Protein AF-R8BFJ7-F1 (afdb_monomer_lite)

Organism: Phaeoacremonium minimum (strain UCR-PA7) (NCBI:txid1286976)

pLDDT: mean 83.08, std 12.07, range [30.81, 95.5]

Sequence (313 aa):
MSATAFYVAKMKNLPARYGI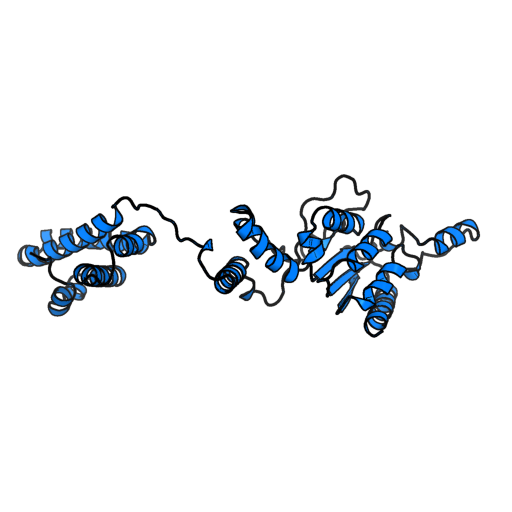SRNMQSLLRSLDDHHTGAIDDQQLGRVVRMSPNMRKAVTETIAKLASIMEKEPAEIKDCLALIKNCTEILAAADKDVDVKGFDFMKLPTLIRHDIYCWYLNVFRWHNSGTLIHLNKVQDCACNSHNPSWHTEHRSRVNVNLALACKNVKDEMLPIVYSRYTFYFSCSCEMNRRLAENAMLAEQVRSIKVHWCGPISHEAFKKLGNCPSLKDLHIVISRVTTNWVNKRETVMRLHFQGMRQVRLYDALGLDELCDLGKVLDTVDVLHIQTKQAHRRTDEDKRSLQSLLSHKLLK

Secondary structure (DSSP, 8-state):
-PPPPHHHHHHTTHHHHTT--HHHHHHHHHHHHHHTTSS-HHHHHHHHHT-HHHHHHHHHHHHHHHHHHHH-GGGHHHHHHHHHHHHHHHHHHHSPP------GGGS-HHHHHHHHHHHTTTTT-SS-PEEE-SS--TT--S------TTSS-------GGGGT-HHHHHHHHHHHHHHSEEEESSHHHHHHHHHH-HHHHHH--EEEEE--STTHHHHHHHHTT-TT--EEEEEE-GGGGSSB-HHHHHHHHH-TT--S--GGGBTTHHHHHHGGGT-SEEEEEE-SS-GGG---HHHHHHHHHHHHHHHT-

Foldseek 3Di:
DAQDQLVNCVVVVVCVVLVQDPLLSVLSNVLNCVVVVVDDLLVLLCSCQVDVVSVVSLVVLLVSLVVVCVVDVPCVSVSVSSNVSSVSSVVSNPPDDPCPDDPLVPDPLVVLLVVLCVLQVVVVDPAAFEAEDPDDDPPFPDDQLDQPPPPGDNSPGPPVQLVPDVVSVLSNVLVSQQRHEYEDSELVRQLVVVVVDVSNLARHAHYEYEQADQCNQVSLLSNLVHQNYAYYEYEYWLRQQVHFDPVVVVVCVVDPDDDRDANCGGPNLVSLLVCLCRYNYYAYHYRPDDPNGTDDVCSRVVSRVSSPVSVVD

Structure (mmCIF, N/CA/C/O backbone):
data_AF-R8BFJ7-F1
#
_entry.id   AF-R8BFJ7-F1
#
loop_
_atom_site.group_PDB
_atom_site.id
_atom_site.type_symbol
_atom_site.label_atom_id
_atom_site.label_alt_id
_atom_site.label_comp_id
_atom_site.label_asym_id
_atom_site.label_entity_id
_atom_site.label_seq_id
_atom_site.pdbx_PDB_ins_code
_atom_site.Cartn_x
_atom_site.Cartn_y
_atom_site.Cartn_z
_atom_site.occupancy
_atom_site.B_iso_or_equiv
_atom_site.auth_seq_id
_atom_site.auth_comp_id
_atom_site.auth_asym_id
_atom_site.auth_atom_id
_atom_site.pdbx_PDB_model_num
ATOM 1 N N . MET A 1 1 ? -29.947 0.086 51.533 1.00 30.81 1 MET A N 1
ATOM 2 C CA . MET A 1 1 ? -31.264 0.542 51.033 1.00 30.81 1 MET A CA 1
ATOM 3 C C . MET A 1 1 ? -31.045 1.135 49.653 1.00 30.81 1 MET A C 1
ATOM 5 O O . MET A 1 1 ? -30.421 2.192 49.568 1.00 30.81 1 MET A O 1
ATOM 9 N N . SER A 1 2 ? -31.402 0.388 48.600 1.00 40.41 2 SER A N 1
ATOM 10 C CA . SER A 1 2 ? -31.060 0.759 47.224 1.00 40.41 2 SER A CA 1
ATOM 11 C C . SER A 1 2 ? -31.737 2.074 46.861 1.00 40.41 2 SER A C 1
ATOM 13 O O . SER A 1 2 ? -32.873 2.345 47.259 1.00 40.41 2 SER A O 1
ATOM 15 N N . ALA A 1 3 ? -31.003 2.917 46.145 1.00 52.41 3 ALA A N 1
ATOM 16 C CA . ALA A 1 3 ? -31.605 4.053 45.484 1.00 52.41 3 ALA A CA 1
ATOM 17 C C . ALA A 1 3 ? -32.698 3.538 44.528 1.00 52.41 3 ALA A C 1
ATOM 19 O O . ALA A 1 3 ? -32.645 2.399 44.058 1.00 52.41 3 ALA A O 1
ATOM 20 N N . THR A 1 4 ? -33.759 4.316 44.331 1.00 62.25 4 THR A N 1
ATOM 21 C CA . THR A 1 4 ? -34.908 3.901 43.518 1.00 62.25 4 THR A CA 1
ATOM 22 C C . THR A 1 4 ? -34.453 3.514 42.116 1.00 62.25 4 THR A C 1
ATOM 24 O O . THR A 1 4 ? -33.906 4.357 41.402 1.00 62.25 4 THR A O 1
ATOM 27 N N . ALA A 1 5 ? -34.714 2.258 41.742 1.00 70.38 5 ALA A N 1
ATOM 28 C CA . ALA A 1 5 ? -34.432 1.720 40.416 1.00 70.38 5 ALA A CA 1
ATOM 29 C C . ALA A 1 5 ? -35.043 2.615 39.325 1.00 70.38 5 ALA A C 1
ATOM 31 O O . ALA A 1 5 ? -36.126 3.191 39.512 1.00 70.38 5 ALA A O 1
ATOM 32 N N . PHE A 1 6 ? -34.389 2.715 38.169 1.00 77.88 6 PHE A N 1
ATOM 33 C CA . PHE A 1 6 ? -34.878 3.479 37.021 1.00 77.88 6 PHE A CA 1
ATOM 34 C C . PHE A 1 6 ? -36.292 3.052 36.609 1.00 77.88 6 PHE A C 1
ATOM 36 O O . PHE A 1 6 ? -37.096 3.895 36.205 1.00 77.88 6 PHE A O 1
ATOM 43 N N . TYR A 1 7 ? -36.645 1.777 36.793 1.00 77.75 7 TYR A N 1
ATOM 44 C CA . TYR A 1 7 ? -38.020 1.300 36.622 1.00 77.75 7 TYR A CA 1
ATOM 45 C C . TYR A 1 7 ? -39.040 2.072 37.483 1.00 77.75 7 TYR A C 1
ATOM 47 O O . TYR A 1 7 ? -40.071 2.517 36.975 1.00 77.75 7 TYR A O 1
ATOM 55 N N . VAL A 1 8 ? -38.734 2.315 38.761 1.00 78.62 8 VAL A N 1
ATOM 56 C CA . VAL A 1 8 ? -39.596 3.078 39.682 1.00 78.62 8 VAL A CA 1
ATOM 57 C C . VAL A 1 8 ? -39.670 4.547 39.264 1.00 78.62 8 VAL A C 1
ATOM 59 O O . VAL A 1 8 ? -40.752 5.137 39.260 1.00 78.62 8 VAL A O 1
ATOM 62 N N . ALA A 1 9 ? -38.546 5.129 38.839 1.00 77.50 9 ALA A N 1
ATOM 63 C CA . ALA A 1 9 ? -38.515 6.494 38.315 1.00 77.50 9 ALA A CA 1
ATOM 64 C C . ALA A 1 9 ? -39.362 6.640 37.036 1.00 77.50 9 ALA A C 1
ATOM 66 O O . ALA A 1 9 ? -40.056 7.643 36.857 1.00 77.50 9 ALA A O 1
ATOM 67 N N . LYS A 1 10 ? -39.356 5.620 36.169 1.00 80.94 10 LYS A N 1
ATOM 68 C CA . LYS A 1 10 ? -40.178 5.562 34.956 1.00 80.94 10 LYS A CA 1
ATOM 69 C C . LYS A 1 10 ? -41.665 5.409 35.280 1.00 80.94 10 LYS A C 1
ATOM 71 O O . LYS A 1 10 ? -42.469 6.109 34.674 1.00 80.94 10 LYS A O 1
ATOM 76 N N . MET A 1 11 ? -42.032 4.561 36.245 1.00 78.69 11 MET A N 1
ATOM 77 C CA . MET A 1 11 ? -43.431 4.404 36.675 1.00 78.69 11 MET A CA 1
ATOM 78 C C . MET A 1 11 ? -44.011 5.689 37.274 1.00 78.69 11 MET A C 1
ATOM 80 O O . MET A 1 11 ? -45.168 6.014 37.031 1.00 78.69 11 MET A O 1
ATOM 84 N N . LYS A 1 12 ? -43.192 6.467 37.986 1.00 79.25 12 LYS A N 1
ATOM 85 C CA . LYS A 1 12 ? -43.549 7.802 38.492 1.00 79.25 12 LYS A CA 1
ATOM 86 C C . LYS A 1 12 ? -43.484 8.919 37.435 1.00 79.25 12 LYS A C 1
ATOM 88 O O . LYS A 1 12 ? -43.706 10.082 37.761 1.00 79.25 12 LYS A O 1
ATOM 93 N N . ASN A 1 13 ? -43.146 8.592 36.187 1.00 82.50 13 ASN A N 1
ATOM 94 C CA . ASN A 1 13 ? -42.962 9.534 35.080 1.00 82.50 13 ASN A CA 1
ATOM 95 C C . ASN A 1 13 ? -41.945 10.672 35.350 1.00 82.50 13 ASN A C 1
ATOM 97 O O . ASN A 1 13 ? -42.016 11.745 34.746 1.00 82.50 13 ASN A O 1
ATOM 101 N N . LEU A 1 14 ? -40.960 10.438 36.226 1.00 81.50 14 LEU A N 1
ATOM 102 C CA . LEU A 1 14 ? -39.933 11.429 36.581 1.00 81.50 14 LEU A CA 1
ATOM 103 C C . LEU A 1 14 ? -39.071 11.875 35.381 1.00 81.50 14 LEU A C 1
ATOM 105 O O . LEU A 1 14 ? -38.779 13.066 35.280 1.00 81.50 14 LEU A O 1
ATOM 109 N N . PRO A 1 15 ? -38.687 10.996 34.425 1.00 81.06 15 PRO A N 1
ATOM 110 C CA . PRO A 1 15 ? -37.865 11.411 33.289 1.00 81.06 15 PRO A CA 1
ATOM 111 C C . PRO A 1 15 ? -38.522 12.457 32.387 1.00 81.06 15 PRO A C 1
ATOM 113 O O . PRO A 1 15 ? -37.825 13.332 31.872 1.00 81.06 15 PRO A O 1
ATOM 116 N N . ALA A 1 16 ? -39.842 12.375 32.200 1.00 81.06 16 ALA A N 1
ATOM 117 C CA . ALA A 1 16 ? -40.591 13.359 31.425 1.00 81.06 16 ALA A CA 1
ATOM 118 C C . ALA A 1 16 ? -40.845 14.630 32.245 1.00 81.06 16 ALA A C 1
ATOM 120 O O . ALA A 1 16 ? -40.620 15.726 31.740 1.00 81.06 16 ALA A O 1
ATOM 121 N N . ARG A 1 17 ? -41.235 14.480 33.520 1.00 81.44 17 ARG A N 1
ATOM 122 C CA . ARG A 1 17 ? -41.515 15.594 34.442 1.00 81.44 17 ARG A CA 1
ATOM 123 C C . ARG A 1 17 ? -40.296 16.497 34.662 1.00 81.44 17 ARG A C 1
ATOM 125 O O . ARG A 1 17 ? -40.442 17.710 34.690 1.00 81.44 17 ARG A O 1
ATOM 132 N N . TYR A 1 18 ? -39.095 15.920 34.743 1.00 83.19 18 TYR A N 1
ATOM 133 C CA . TYR A 1 18 ? -37.845 16.654 34.997 1.00 83.19 18 TYR A CA 1
ATOM 134 C C . TYR A 1 18 ? -37.013 16.943 33.745 1.00 83.19 18 TYR A C 1
ATOM 136 O O . TYR A 1 18 ? -35.903 17.467 33.844 1.00 83.19 18 TYR A O 1
ATOM 144 N N . GLY A 1 19 ? -37.510 16.597 32.552 1.00 83.06 19 GLY A N 1
ATOM 145 C CA . GLY A 1 19 ? -36.795 16.848 31.298 1.00 83.06 19 GLY A CA 1
ATOM 146 C C . GLY A 1 19 ? -35.421 16.166 31.233 1.00 83.06 19 GLY A C 1
ATOM 147 O O . GLY A 1 19 ? -34.438 16.766 30.778 1.00 83.06 19 GLY A O 1
ATOM 148 N N . ILE A 1 20 ? -35.339 14.921 31.716 1.00 87.50 20 ILE A N 1
ATOM 149 C CA . ILE A 1 20 ? -34.103 14.130 31.736 1.00 87.50 20 ILE A CA 1
ATOM 150 C C . ILE A 1 20 ? -33.758 13.698 30.306 1.00 87.50 20 ILE A C 1
ATOM 152 O O . ILE A 1 20 ? -34.582 13.113 29.598 1.00 87.50 20 ILE A O 1
ATOM 156 N N . SER A 1 21 ? -32.518 13.955 29.882 1.00 89.25 21 SER A N 1
ATOM 157 C CA . SER A 1 21 ? -32.051 13.651 28.524 1.00 89.25 21 SER A CA 1
ATOM 158 C C . SER A 1 21 ? -32.059 12.145 28.223 1.00 89.25 21 SER A C 1
ATOM 160 O O . SER A 1 21 ? -31.914 11.312 29.119 1.00 89.25 21 SER A O 1
ATOM 162 N N . ARG A 1 22 ? -32.170 11.768 26.939 1.00 87.62 22 ARG A N 1
ATOM 163 C CA . ARG A 1 22 ? -32.116 10.352 26.515 1.00 87.62 22 ARG A CA 1
ATOM 164 C C . ARG A 1 22 ? -30.810 9.665 26.928 1.00 87.62 22 ARG A C 1
ATOM 166 O O . ARG A 1 22 ? -30.839 8.506 27.328 1.00 87.62 22 ARG A O 1
ATOM 173 N N . ASN A 1 23 ? -29.695 10.394 26.883 1.00 88.69 23 ASN A N 1
ATOM 174 C CA . ASN A 1 23 ? -28.384 9.906 27.315 1.00 88.69 23 ASN A CA 1
ATOM 175 C C . ASN A 1 23 ? -28.397 9.533 28.802 1.00 88.69 23 ASN A C 1
ATOM 177 O O . ASN A 1 23 ? -27.991 8.433 29.163 1.00 88.69 23 ASN A O 1
ATOM 181 N N . MET A 1 24 ? -28.945 10.404 29.654 1.00 88.19 24 MET A N 1
ATOM 182 C CA . MET A 1 24 ? -29.046 10.125 31.085 1.00 88.19 24 MET A CA 1
ATOM 183 C C . MET A 1 24 ? -30.027 8.984 31.383 1.00 88.19 24 MET A C 1
ATOM 185 O O . MET A 1 24 ? -29.743 8.132 32.216 1.00 88.19 24 MET A O 1
ATOM 189 N N . GLN A 1 25 ? -31.153 8.903 30.667 1.00 89.12 25 GLN A N 1
ATOM 190 C CA . GLN A 1 25 ? -32.068 7.762 30.794 1.00 89.12 25 GLN A CA 1
ATOM 191 C C . GLN A 1 25 ? -31.395 6.435 30.419 1.00 89.12 25 GLN A C 1
ATOM 193 O O . GLN A 1 25 ? -31.690 5.415 31.032 1.00 89.12 25 GLN A O 1
ATOM 198 N N . SER A 1 26 ? -30.496 6.436 29.429 1.00 89.25 26 SER A N 1
ATOM 199 C CA . SER A 1 26 ? -29.697 5.256 29.089 1.00 89.25 26 SER A CA 1
ATOM 200 C C . SER A 1 26 ? -28.732 4.886 30.215 1.00 89.25 26 SER A C 1
ATOM 202 O O . SER A 1 26 ? -28.636 3.714 30.551 1.00 89.25 26 SER A O 1
ATOM 204 N N . LEU A 1 27 ? -28.060 5.869 30.825 1.00 89.62 27 LEU A N 1
ATOM 205 C CA . LEU A 1 27 ? -27.138 5.632 31.943 1.00 89.62 27 LEU A CA 1
ATOM 206 C C . LEU A 1 27 ? -27.851 5.102 33.190 1.00 89.62 27 LEU A C 1
ATOM 208 O O . LEU A 1 27 ? -27.329 4.216 33.853 1.00 89.62 27 LEU A O 1
ATOM 212 N N . LEU A 1 28 ? -29.053 5.602 33.491 1.00 88.88 28 LEU A N 1
ATOM 213 C CA . LEU A 1 28 ? -29.858 5.094 34.605 1.00 88.88 28 LEU A CA 1
ATOM 214 C C . LEU A 1 28 ? -30.310 3.644 34.380 1.00 88.88 28 LEU A C 1
ATOM 216 O O . LEU A 1 28 ? -30.380 2.887 35.339 1.00 88.88 28 LEU A O 1
ATOM 220 N N . ARG A 1 29 ? -30.569 3.232 33.130 1.00 88.12 29 ARG A N 1
ATOM 221 C CA . ARG A 1 29 ? -30.806 1.810 32.815 1.00 88.12 29 ARG A CA 1
ATOM 222 C C . ARG A 1 29 ? -29.554 0.976 33.029 1.00 88.12 29 ARG A C 1
ATOM 224 O O . ARG A 1 29 ? -29.635 -0.062 33.662 1.00 88.12 29 ARG A O 1
ATOM 231 N N . SER A 1 30 ? -28.403 1.457 32.564 1.00 87.25 30 SER A N 1
ATOM 232 C CA . SER A 1 30 ? -27.133 0.774 32.811 1.00 87.25 30 SER A CA 1
ATOM 233 C C . SER A 1 30 ? -26.812 0.674 34.308 1.00 87.25 30 SER A C 1
ATOM 235 O O . SER A 1 30 ? -26.228 -0.311 34.734 1.00 87.25 30 SER A O 1
ATOM 237 N N . LEU A 1 31 ? -27.222 1.645 35.129 1.00 88.00 31 LEU A N 1
ATOM 238 C CA . LEU A 1 31 ? -27.093 1.547 36.585 1.00 88.00 31 LEU A CA 1
ATOM 239 C C . LEU A 1 31 ? -27.994 0.445 37.177 1.00 88.00 31 LEU A C 1
ATOM 241 O O . LEU A 1 31 ? -27.539 -0.300 38.038 1.00 88.00 31 LEU A O 1
ATOM 245 N N . ASP A 1 32 ? -29.230 0.291 36.693 1.00 87.81 32 ASP A N 1
ATOM 246 C CA . ASP A 1 32 ? -30.092 -0.838 37.082 1.00 87.81 32 ASP A CA 1
ATOM 247 C C . ASP A 1 32 ? -29.475 -2.187 36.643 1.00 87.81 32 ASP A C 1
ATOM 249 O O . ASP A 1 32 ? -29.473 -3.154 37.409 1.00 87.81 32 ASP A O 1
ATOM 253 N N . ASP A 1 33 ? -28.895 -2.252 35.440 1.00 86.00 33 ASP A N 1
ATOM 254 C CA . ASP A 1 33 ? -28.163 -3.433 34.954 1.00 86.00 33 ASP A CA 1
ATOM 255 C C . ASP A 1 33 ? -26.951 -3.747 35.855 1.00 86.00 33 ASP A C 1
ATOM 257 O O . ASP A 1 33 ? -26.622 -4.908 36.094 1.00 86.00 33 ASP A O 1
ATOM 261 N N . HIS A 1 34 ? -26.304 -2.720 36.411 1.00 86.38 34 HIS A N 1
ATOM 262 C CA . HIS A 1 34 ? -25.215 -2.880 37.374 1.00 86.38 34 HIS A CA 1
ATOM 263 C C . HIS A 1 34 ? -25.726 -3.413 38.719 1.00 86.38 34 HIS A C 1
ATOM 265 O O . HIS A 1 34 ? -25.181 -4.374 39.257 1.00 86.38 34 HIS A O 1
ATOM 271 N N . HIS A 1 35 ? -26.824 -2.859 39.245 1.00 86.12 35 HIS A N 1
ATOM 272 C CA . HIS A 1 35 ? -27.442 -3.340 40.489 1.00 86.12 35 HIS A CA 1
ATOM 273 C C . HIS A 1 35 ? -27.957 -4.779 40.389 1.00 86.12 35 HIS A C 1
ATOM 275 O O . HIS A 1 35 ? -27.993 -5.484 41.396 1.00 86.12 35 HIS A O 1
ATOM 281 N N . THR A 1 36 ? -28.336 -5.224 39.191 1.00 85.12 36 THR A N 1
ATOM 282 C CA . THR A 1 36 ? -28.738 -6.613 38.916 1.00 85.12 36 THR A CA 1
ATOM 283 C C . THR A 1 36 ? -27.558 -7.543 38.609 1.00 85.12 36 THR A C 1
ATOM 285 O O . THR A 1 36 ? -27.760 -8.748 38.465 1.00 85.12 36 THR A O 1
ATOM 288 N N . GLY A 1 37 ? -26.328 -7.017 38.548 1.00 82.06 37 GLY A N 1
ATOM 289 C CA . GLY A 1 37 ? -25.107 -7.777 38.271 1.00 82.06 37 GLY A CA 1
ATOM 290 C C . GLY A 1 37 ? -24.912 -8.157 36.800 1.00 82.06 37 GLY A C 1
ATOM 291 O O . GLY A 1 37 ? -24.046 -8.974 36.494 1.00 82.06 37 GLY A O 1
ATOM 292 N N . ALA A 1 38 ? -25.702 -7.594 35.882 1.00 82.25 38 ALA A N 1
ATOM 293 C CA . ALA A 1 38 ? -25.577 -7.844 34.447 1.00 82.25 38 ALA A CA 1
ATOM 294 C C . ALA A 1 38 ? -24.364 -7.130 33.827 1.00 82.25 38 ALA A C 1
ATOM 296 O O . ALA A 1 38 ? -23.804 -7.611 32.840 1.00 82.25 38 ALA A O 1
ATOM 297 N N . ILE A 1 39 ? -23.948 -6.001 34.407 1.00 84.62 39 ILE A N 1
ATOM 298 C CA . ILE A 1 39 ? -22.720 -5.291 34.033 1.00 84.62 39 ILE A CA 1
ATOM 299 C C . ILE A 1 39 ? -21.839 -5.057 35.258 1.00 84.62 39 ILE A C 1
ATOM 301 O O . ILE A 1 39 ? -22.335 -4.910 36.372 1.00 84.62 39 ILE A O 1
ATOM 305 N N . ASP A 1 40 ? -20.531 -4.990 35.032 1.00 83.56 40 ASP A N 1
ATOM 306 C CA . ASP A 1 40 ? -19.541 -4.689 36.071 1.00 83.56 40 ASP A CA 1
ATOM 307 C C . ASP A 1 40 ? -19.322 -3.171 36.232 1.00 83.56 40 ASP A C 1
ATOM 309 O O . ASP A 1 40 ? -19.522 -2.390 35.291 1.00 83.56 40 ASP A O 1
ATOM 313 N N . ASP A 1 41 ? -18.834 -2.759 37.403 1.00 81.94 41 ASP A N 1
ATOM 314 C CA . ASP A 1 41 ? -18.458 -1.383 37.758 1.00 81.94 41 ASP A CA 1
ATOM 315 C C . ASP A 1 41 ? -17.566 -0.746 36.675 1.00 81.94 41 ASP A C 1
ATOM 317 O O . ASP A 1 41 ? -17.738 0.413 36.274 1.00 81.94 41 ASP A O 1
ATOM 321 N N . GLN A 1 42 ? -16.619 -1.524 36.136 1.00 80.62 42 GLN A N 1
ATOM 322 C CA . GLN A 1 42 ? -15.698 -1.057 35.102 1.00 80.62 42 GLN A CA 1
ATOM 323 C C . GLN A 1 42 ? -16.419 -0.747 33.782 1.00 80.62 42 GLN A C 1
ATOM 325 O O . GLN A 1 42 ? -16.049 0.209 33.088 1.00 80.62 42 GLN A O 1
ATOM 330 N N . GLN A 1 43 ? -17.437 -1.536 33.426 1.00 81.31 43 GLN A N 1
ATOM 331 C CA . GLN A 1 43 ? -18.223 -1.349 32.207 1.00 81.31 43 GLN A CA 1
ATOM 332 C C . GLN A 1 43 ? -19.107 -0.108 32.321 1.00 81.31 43 GLN A C 1
ATOM 334 O O . GLN A 1 43 ? -19.080 0.728 31.414 1.00 81.31 43 GLN A O 1
ATOM 339 N N . LEU A 1 44 ? -19.797 0.064 33.454 1.00 85.94 44 LEU A N 1
ATOM 340 C CA . LEU A 1 44 ? -20.593 1.260 33.740 1.00 85.94 44 LEU A CA 1
ATOM 341 C C . LEU A 1 44 ? -19.725 2.526 33.682 1.00 85.94 44 LEU A C 1
ATOM 343 O O . LEU A 1 44 ? -20.034 3.473 32.951 1.00 85.94 44 LEU A O 1
ATOM 347 N N . GLY A 1 45 ? -18.573 2.509 34.359 1.00 85.75 45 GLY A N 1
ATOM 348 C CA . GLY A 1 45 ? -17.628 3.623 34.342 1.00 85.75 45 GLY A CA 1
ATOM 349 C C . GLY A 1 45 ? -17.054 3.913 32.951 1.00 85.75 45 GLY A C 1
ATOM 350 O O . GLY A 1 45 ? -16.843 5.072 32.585 1.00 85.75 45 GLY A O 1
ATOM 351 N N . ARG A 1 46 ? -16.833 2.884 32.119 1.00 82.69 46 ARG A N 1
ATOM 352 C CA . ARG A 1 46 ? -16.294 3.044 30.757 1.00 82.69 46 ARG A CA 1
ATOM 353 C C . ARG A 1 46 ? -17.245 3.816 29.846 1.00 82.69 46 ARG A C 1
ATOM 355 O O . ARG A 1 46 ? -16.766 4.634 29.062 1.00 82.69 46 ARG A O 1
ATOM 362 N N . VAL A 1 47 ? -18.558 3.599 29.955 1.00 84.44 47 VAL A N 1
ATOM 363 C CA . VAL A 1 47 ? -19.564 4.323 29.151 1.00 84.44 47 VAL A CA 1
ATOM 364 C C . VAL A 1 47 ? -19.477 5.833 29.395 1.00 84.44 47 VAL A C 1
ATOM 366 O O . VAL A 1 47 ? -19.569 6.623 28.454 1.00 84.44 47 VAL A O 1
ATOM 369 N N . VAL A 1 48 ? -19.229 6.237 30.643 1.00 86.94 48 VAL A N 1
ATOM 370 C CA . VAL A 1 48 ? -19.094 7.645 31.036 1.00 86.94 48 VAL A CA 1
ATOM 371 C C . VAL A 1 48 ? -17.717 8.207 30.669 1.00 86.94 48 VAL A C 1
ATOM 373 O O . VAL A 1 48 ? -17.639 9.307 30.125 1.00 86.94 48 VAL A O 1
ATOM 376 N N . ARG A 1 49 ? -16.628 7.459 30.904 1.00 83.69 49 ARG A N 1
ATOM 377 C CA . ARG A 1 49 ? -15.250 7.898 30.593 1.00 83.69 49 ARG A CA 1
ATOM 378 C C . ARG A 1 49 ? -15.008 8.103 29.098 1.00 83.69 49 ARG A C 1
ATOM 380 O O . ARG A 1 49 ? -14.354 9.064 28.710 1.00 83.69 49 ARG A O 1
ATOM 387 N N . MET A 1 50 ? -15.526 7.205 28.261 1.00 80.38 50 MET A N 1
ATOM 388 C CA . MET A 1 50 ? -15.254 7.204 26.818 1.00 80.38 50 MET A CA 1
ATOM 389 C C . MET A 1 50 ? -16.144 8.171 26.026 1.00 80.38 50 MET A C 1
ATOM 391 O O . MET A 1 50 ? -15.881 8.404 24.848 1.00 80.38 50 MET A O 1
ATOM 395 N N . SER A 1 51 ? -17.200 8.722 26.635 1.00 84.81 51 SER A N 1
ATOM 396 C CA . SER A 1 51 ? -18.159 9.595 25.954 1.00 84.81 51 SER A CA 1
ATOM 397 C C . SER A 1 51 ? -18.336 10.924 26.697 1.00 84.81 51 SER A C 1
ATOM 399 O O . SER A 1 51 ? -19.066 10.986 27.693 1.00 84.81 51 SER A O 1
ATOM 401 N N . PRO A 1 52 ? -17.753 12.029 26.188 1.00 86.25 52 PRO A N 1
ATOM 402 C CA . PRO A 1 52 ? -17.926 13.363 26.767 1.00 86.25 52 PRO A CA 1
ATOM 403 C C . PRO A 1 52 ? -19.400 13.773 26.893 1.00 86.25 52 PRO A C 1
ATOM 405 O O . PRO A 1 52 ? -19.798 14.404 27.870 1.00 86.25 52 PRO A O 1
ATOM 408 N N . ASN A 1 53 ? -20.232 13.347 25.938 1.00 88.31 53 ASN A N 1
ATOM 409 C CA . ASN A 1 53 ? -21.669 13.617 25.927 1.00 88.31 53 ASN A CA 1
ATOM 410 C C . ASN A 1 53 ? -22.410 12.917 27.075 1.00 88.31 53 ASN A C 1
ATOM 412 O O . ASN A 1 53 ? -23.370 13.474 27.606 1.00 88.31 53 ASN A O 1
ATOM 416 N N . MET A 1 54 ? -21.976 11.712 27.461 1.00 88.06 54 MET A N 1
ATOM 417 C CA . MET A 1 54 ? -22.550 10.986 28.597 1.00 88.06 54 MET A CA 1
ATOM 418 C C . MET A 1 54 ? -22.161 11.660 29.913 1.00 88.06 54 MET A C 1
ATOM 420 O O . MET A 1 54 ? -23.034 11.928 30.733 1.00 88.06 54 MET A O 1
ATOM 424 N N . ARG A 1 55 ? -20.885 12.039 30.082 1.00 88.50 55 ARG A N 1
ATOM 425 C CA . ARG A 1 55 ? -20.424 12.766 31.278 1.00 88.50 55 ARG A CA 1
ATOM 426 C C . ARG A 1 55 ? -21.134 14.115 31.442 1.00 88.50 55 ARG A C 1
ATOM 428 O O . ARG A 1 55 ? -21.581 14.437 32.539 1.00 88.50 55 ARG A O 1
ATOM 435 N N . LYS A 1 56 ? -21.314 14.859 30.344 1.00 89.38 56 LYS A N 1
ATOM 436 C CA . LYS A 1 56 ? -22.073 16.120 30.328 1.00 89.38 56 LYS A CA 1
ATOM 437 C C . LYS A 1 56 ? -23.544 15.918 30.706 1.00 89.38 56 LYS A C 1
ATOM 439 O O . LYS A 1 56 ? -24.098 16.709 31.458 1.00 89.38 56 LYS A O 1
ATOM 444 N N . ALA A 1 57 ? -24.174 14.844 30.226 1.00 90.38 57 ALA A N 1
ATOM 445 C CA . ALA A 1 57 ? -25.566 14.549 30.559 1.00 90.38 57 ALA A CA 1
ATOM 446 C C . ALA A 1 57 ? -25.768 14.309 32.066 1.00 90.38 57 ALA A C 1
ATOM 448 O O . ALA A 1 57 ? -26.797 14.716 32.605 1.00 90.38 57 ALA A O 1
ATOM 449 N N . VAL A 1 58 ? -24.792 13.700 32.749 1.00 90.12 58 VAL A N 1
ATOM 450 C CA . VAL A 1 58 ? -24.840 13.501 34.206 1.00 90.12 58 VAL A CA 1
ATOM 451 C C . VAL A 1 58 ? -24.742 14.835 34.947 1.00 90.12 58 VAL A C 1
ATOM 453 O O . VAL A 1 58 ? -25.596 15.130 35.781 1.00 90.12 58 VAL A O 1
ATOM 456 N N . THR A 1 59 ? -23.756 15.674 34.616 1.00 89.38 59 THR A N 1
ATOM 457 C CA . THR A 1 59 ? -23.560 16.969 35.293 1.00 89.38 59 THR A CA 1
ATOM 458 C C . THR A 1 59 ? -24.723 17.932 35.052 1.00 89.38 59 THR A C 1
ATOM 460 O O . THR A 1 59 ? -25.205 18.556 35.996 1.00 89.38 59 THR A O 1
ATOM 463 N N . GLU A 1 60 ? -25.245 17.996 33.823 1.00 91.31 60 GLU A N 1
ATOM 464 C CA . GLU A 1 60 ? -26.443 18.779 33.492 1.00 91.31 60 GLU A CA 1
ATOM 465 C C . GLU A 1 60 ? -27.681 18.289 34.249 1.00 91.31 60 GLU A C 1
ATOM 467 O O . GLU A 1 60 ? -28.512 19.099 34.659 1.00 91.31 60 GLU A O 1
ATOM 472 N N . THR A 1 61 ? -27.821 16.975 34.450 1.00 89.44 61 THR A N 1
ATOM 473 C CA . THR A 1 61 ? -28.960 16.419 35.193 1.00 89.44 61 THR A CA 1
ATOM 474 C C . THR A 1 61 ? -28.859 16.747 36.681 1.00 89.44 61 THR A C 1
ATOM 476 O O . THR A 1 61 ? -29.860 17.144 37.268 1.00 89.44 61 THR A O 1
ATOM 479 N N . ILE A 1 62 ? -27.667 16.664 37.287 1.00 90.19 62 ILE A N 1
ATOM 480 C CA . ILE A 1 62 ? -27.455 17.081 38.684 1.00 90.19 62 ILE A CA 1
ATOM 481 C C . ILE A 1 62 ? -27.804 18.564 38.857 1.00 90.19 62 ILE A C 1
ATOM 483 O O . ILE A 1 62 ? -28.563 18.905 39.761 1.00 90.19 62 ILE A O 1
ATOM 487 N N . ALA A 1 63 ? -27.314 19.431 37.963 1.00 89.69 63 ALA A N 1
ATOM 488 C CA . ALA A 1 63 ? -27.603 20.863 38.011 1.00 89.69 63 ALA A CA 1
ATOM 489 C C . ALA A 1 63 ? -29.110 21.154 37.891 1.00 89.69 63 ALA A C 1
ATOM 491 O O . ALA A 1 63 ? -29.654 21.927 38.675 1.00 89.69 63 ALA A O 1
ATOM 492 N N . LYS A 1 64 ? -29.807 20.486 36.960 1.00 89.38 64 LYS A N 1
ATOM 493 C CA . LYS A 1 64 ? -31.264 20.621 36.801 1.00 89.38 64 LYS A CA 1
ATOM 494 C C . LYS A 1 64 ? -32.033 20.177 38.042 1.00 89.38 64 LYS A C 1
ATOM 496 O O . LYS A 1 64 ? -32.947 20.876 38.463 1.00 89.38 64 LYS A O 1
ATOM 501 N N . LEU A 1 65 ? -31.672 19.032 38.621 1.00 87.44 65 LEU A N 1
ATOM 502 C CA . LEU A 1 65 ? -32.333 18.512 39.819 1.00 87.44 65 LEU A CA 1
ATOM 503 C C . LEU A 1 65 ? -32.104 19.430 41.026 1.00 87.44 65 LEU A C 1
ATOM 505 O O . LEU A 1 65 ? -33.049 19.681 41.765 1.00 87.44 65 LEU A O 1
ATOM 509 N N . ALA A 1 66 ? -30.903 19.996 41.178 1.00 87.00 66 ALA A N 1
ATOM 510 C CA . ALA A 1 66 ? -30.618 20.985 42.217 1.00 87.00 66 ALA A CA 1
ATOM 511 C C . ALA A 1 66 ? -31.502 22.240 42.075 1.00 87.00 66 ALA A C 1
ATOM 513 O O . ALA A 1 66 ? -32.117 22.667 43.048 1.00 87.00 66 ALA A O 1
ATOM 514 N N . SER A 1 67 ? -31.662 22.773 40.858 1.00 87.31 67 SER A N 1
ATOM 515 C CA . SER A 1 67 ? -32.548 23.923 40.613 1.00 87.31 67 SER A CA 1
ATOM 516 C C . SER A 1 67 ? -34.036 23.629 40.851 1.00 87.31 67 SER A C 1
ATOM 518 O O . SER A 1 67 ? -34.787 24.545 41.179 1.00 87.31 67 SER A O 1
ATOM 520 N N . ILE A 1 68 ? -34.492 22.385 40.660 1.00 85.94 68 ILE A N 1
ATOM 521 C CA . ILE A 1 68 ? -35.878 21.981 40.963 1.00 85.94 68 ILE A CA 1
ATOM 522 C C . ILE A 1 68 ? -36.081 21.896 42.479 1.00 85.94 68 ILE A C 1
ATOM 524 O O . ILE A 1 68 ? -37.079 22.401 42.987 1.00 85.94 68 ILE A O 1
ATOM 528 N N . MET A 1 69 ? -35.108 21.347 43.212 1.00 85.12 69 MET A N 1
ATOM 529 C CA . MET A 1 69 ? -35.155 21.261 44.676 1.00 85.12 69 MET A CA 1
ATOM 530 C C . MET A 1 69 ? -35.261 22.630 45.357 1.00 85.12 69 MET A C 1
ATOM 532 O O . MET A 1 69 ? -35.927 22.740 46.383 1.00 85.12 69 MET A O 1
ATOM 536 N N . GLU A 1 70 ? -34.635 23.666 44.792 1.00 83.25 70 GLU A N 1
ATOM 537 C CA . GLU A 1 70 ? -34.748 25.045 45.291 1.00 83.25 70 GLU A CA 1
ATOM 538 C C . GLU A 1 70 ? -36.156 25.633 45.108 1.00 83.25 70 GLU A C 1
ATOM 540 O O . GLU A 1 70 ? -36.585 26.464 45.906 1.00 83.25 70 GLU A O 1
ATOM 545 N N . LYS A 1 71 ? -36.883 25.214 44.064 1.00 86.38 71 LYS A N 1
ATOM 546 C CA . LYS A 1 71 ? -38.202 25.762 43.709 1.00 86.38 71 LYS A CA 1
ATOM 547 C C . LYS A 1 71 ? -39.360 24.988 44.332 1.00 86.38 71 LYS A C 1
ATOM 549 O O . LYS A 1 71 ? -40.367 25.591 44.691 1.00 86.38 71 LYS A O 1
ATOM 554 N N . GLU A 1 72 ? -39.232 23.669 44.449 1.00 85.56 72 GLU A N 1
ATOM 555 C CA . GLU A 1 72 ? -40.322 22.773 44.838 1.00 85.56 72 GLU A CA 1
ATOM 556 C C . GLU A 1 72 ? -39.899 21.829 45.978 1.00 85.56 72 GLU A C 1
ATOM 558 O O . GLU A 1 72 ? -39.445 20.704 45.741 1.00 85.56 72 GLU A O 1
ATOM 563 N N . PRO A 1 73 ? -40.092 22.231 47.250 1.00 76.56 73 PRO A N 1
ATOM 564 C CA . PRO A 1 73 ? -39.645 21.438 48.395 1.00 76.56 73 PRO A CA 1
ATOM 565 C C . PRO A 1 73 ? -40.376 20.090 48.539 1.00 76.56 73 PRO A C 1
ATOM 567 O O . PRO A 1 73 ? -39.863 19.167 49.171 1.00 76.56 73 PRO A O 1
ATOM 570 N N . ALA A 1 74 ? -41.550 19.938 47.920 1.00 79.25 74 ALA A N 1
ATOM 571 C CA . ALA A 1 74 ? -42.300 18.682 47.901 1.00 79.25 74 ALA A CA 1
ATOM 572 C C . ALA A 1 74 ? -41.596 17.568 47.100 1.00 79.25 74 ALA A C 1
ATOM 574 O O . ALA A 1 74 ? -41.823 16.385 47.358 1.00 79.25 74 ALA A O 1
ATOM 575 N N . GLU A 1 75 ? -40.727 17.923 46.151 1.00 79.94 75 GLU A N 1
ATOM 576 C CA . GLU A 1 75 ? -40.062 16.971 45.255 1.00 79.94 75 GLU A CA 1
ATOM 577 C C . GLU A 1 75 ? -38.647 16.576 45.699 1.00 79.94 75 GLU A C 1
ATOM 579 O O . GLU A 1 75 ? -38.021 15.698 45.098 1.00 79.94 75 GLU A O 1
ATOM 584 N N . ILE A 1 76 ? -38.156 17.161 46.798 1.00 83.94 76 ILE A N 1
ATOM 585 C CA . ILE A 1 76 ? -36.794 16.969 47.322 1.00 83.94 76 ILE A CA 1
ATOM 586 C C . ILE A 1 76 ? -36.410 15.488 47.412 1.00 83.94 76 ILE A C 1
ATOM 588 O O . ILE A 1 76 ? -35.291 15.112 47.067 1.00 83.94 76 ILE A O 1
ATOM 592 N N . LYS A 1 77 ? -37.338 14.625 47.841 1.00 83.88 77 LYS A N 1
ATOM 593 C CA . LYS A 1 77 ? -37.077 13.192 48.024 1.00 83.88 77 LYS A CA 1
ATOM 594 C C . LYS A 1 77 ? -36.750 12.472 46.711 1.00 83.88 77 LYS A C 1
ATOM 596 O O . LYS A 1 77 ? -35.826 11.660 46.685 1.00 83.88 77 LYS A O 1
ATOM 601 N N . ASP A 1 78 ? -37.489 12.761 45.641 1.00 82.56 78 ASP A N 1
ATOM 602 C CA . ASP A 1 78 ? -37.294 12.116 44.338 1.00 82.56 78 ASP A CA 1
ATOM 603 C C . ASP A 1 78 ? -36.065 12.710 43.614 1.00 82.56 78 ASP A C 1
ATOM 605 O O . ASP A 1 78 ? -35.282 11.965 43.016 1.00 82.56 78 ASP A O 1
ATOM 609 N N . CYS A 1 79 ? -35.810 14.019 43.755 1.00 84.38 79 CYS A N 1
ATOM 610 C CA . CYS A 1 79 ? -34.593 14.659 43.243 1.00 84.38 79 CYS A CA 1
ATOM 611 C C . CYS A 1 79 ? -33.319 14.135 43.924 1.00 84.38 79 CYS A C 1
ATOM 613 O O . CYS A 1 79 ? -32.359 13.791 43.234 1.00 84.38 79 CYS A O 1
ATOM 615 N N . LEU A 1 80 ? -33.314 14.000 45.257 1.00 85.62 80 LEU A N 1
ATOM 616 C CA . LEU A 1 80 ? -32.180 13.441 46.004 1.00 85.62 80 LEU A CA 1
ATOM 617 C C . LEU A 1 80 ? -31.865 12.003 45.583 1.00 85.62 80 LEU A C 1
ATOM 619 O O . LEU A 1 80 ? -30.695 11.638 45.464 1.00 85.62 80 LEU A O 1
ATOM 623 N N . ALA A 1 81 ? -32.889 11.187 45.323 1.00 85.69 81 ALA A N 1
ATOM 624 C CA . ALA A 1 81 ? -32.692 9.815 44.868 1.00 85.69 81 ALA A CA 1
ATOM 625 C C . ALA A 1 81 ? -32.033 9.754 43.479 1.00 85.69 81 ALA A C 1
ATOM 627 O O . ALA A 1 81 ? -31.118 8.959 43.263 1.00 85.69 81 ALA A O 1
ATOM 628 N N . LEU A 1 82 ? -32.443 10.625 42.552 1.00 85.81 82 LEU A N 1
ATOM 629 C CA . LEU A 1 82 ? -31.834 10.714 41.224 1.00 85.81 82 LEU A CA 1
ATOM 630 C C . LEU A 1 82 ? -30.411 11.284 41.267 1.00 85.81 82 LEU A C 1
ATOM 632 O O . LEU A 1 82 ? -29.539 10.775 40.568 1.00 85.81 82 LEU A O 1
ATOM 636 N N . ILE A 1 83 ? -30.150 12.290 42.108 1.00 87.94 83 ILE A N 1
ATOM 637 C CA . ILE A 1 83 ? -28.791 12.811 42.319 1.00 87.94 83 ILE A CA 1
ATOM 638 C C . ILE A 1 83 ? -27.889 11.704 42.865 1.00 87.94 83 ILE A C 1
ATOM 640 O O . ILE A 1 83 ? -26.778 11.538 42.367 1.00 87.94 83 ILE A O 1
ATOM 644 N N . LYS A 1 84 ? -28.378 10.892 43.811 1.00 88.75 84 LYS A N 1
ATOM 645 C CA . LYS A 1 84 ? -27.628 9.748 44.340 1.00 88.75 84 LYS A CA 1
ATOM 646 C C . LYS A 1 84 ? -27.249 8.752 43.235 1.00 88.75 84 LYS A C 1
ATOM 648 O O . LYS A 1 84 ? -26.084 8.366 43.150 1.00 88.75 84 LYS A O 1
ATOM 653 N N . ASN A 1 85 ? -28.183 8.424 42.339 1.00 88.44 85 ASN A N 1
ATOM 654 C CA . ASN A 1 85 ? -27.910 7.579 41.168 1.00 88.44 85 ASN A CA 1
ATOM 655 C C . ASN A 1 85 ? -26.849 8.205 40.245 1.00 88.44 85 ASN A C 1
ATOM 657 O O . ASN A 1 85 ? -25.921 7.528 39.809 1.00 88.44 85 ASN A O 1
ATOM 661 N N . CYS A 1 86 ? -26.940 9.511 39.975 1.00 89.56 86 CYS A N 1
ATOM 662 C CA . CYS A 1 86 ? -25.938 10.234 39.188 1.00 89.56 86 CYS A CA 1
ATOM 663 C C . CYS A 1 86 ? -24.545 10.188 39.838 1.00 89.56 86 CYS A C 1
ATOM 665 O O . CYS A 1 86 ? -23.552 9.982 39.143 1.00 89.56 86 CYS A O 1
ATOM 667 N N . THR A 1 87 ? -24.461 10.363 41.159 1.00 89.56 87 THR A N 1
ATOM 668 C CA . THR A 1 87 ? -23.185 10.308 41.886 1.00 89.56 87 THR A CA 1
ATOM 669 C C . THR A 1 87 ? -22.594 8.904 41.926 1.00 89.56 87 THR A C 1
ATOM 671 O O . THR A 1 87 ? -21.379 8.766 41.862 1.00 89.56 87 THR A O 1
ATOM 674 N N . GLU A 1 88 ? -23.427 7.863 41.964 1.00 89.81 88 GLU A N 1
ATOM 675 C CA . GLU A 1 88 ? -22.978 6.469 41.898 1.00 89.81 88 GLU A CA 1
ATOM 676 C C . GLU A 1 88 ? -22.370 6.140 40.527 1.00 89.81 88 GLU A C 1
ATOM 678 O O . GLU A 1 88 ? -21.284 5.569 40.443 1.00 89.81 88 GLU A O 1
ATOM 683 N N . ILE A 1 89 ? -23.007 6.611 39.450 1.00 89.25 89 ILE A N 1
ATOM 684 C CA . ILE A 1 89 ? -22.475 6.508 38.084 1.00 89.25 89 ILE A CA 1
ATOM 685 C C . ILE A 1 89 ? -21.118 7.226 37.963 1.00 89.25 89 ILE A C 1
ATOM 687 O O . ILE A 1 89 ? -20.197 6.704 37.331 1.00 89.25 89 ILE A O 1
ATOM 691 N N . LEU A 1 90 ? -20.973 8.413 38.566 1.00 89.19 90 LEU A N 1
ATOM 692 C CA . LEU A 1 90 ? -19.698 9.142 38.581 1.00 89.19 90 LEU A CA 1
ATOM 693 C C . LEU A 1 90 ? -18.636 8.417 39.410 1.00 89.19 90 LEU A C 1
ATOM 695 O O . LEU A 1 90 ? -17.505 8.302 38.955 1.00 89.19 90 LEU A O 1
ATOM 699 N N . ALA A 1 91 ? -18.999 7.856 40.563 1.00 88.19 91 ALA A N 1
ATOM 700 C CA . ALA A 1 91 ? -18.077 7.089 41.393 1.00 88.19 91 ALA A CA 1
ATOM 701 C C . ALA A 1 91 ? -17.533 5.853 40.654 1.00 88.19 91 ALA A C 1
ATOM 703 O O . ALA A 1 91 ? -16.332 5.595 40.697 1.00 88.19 91 ALA A O 1
ATOM 704 N N . ALA A 1 92 ? -18.376 5.131 39.907 1.00 85.75 92 ALA A N 1
ATOM 705 C CA . ALA A 1 92 ? -17.928 4.040 39.035 1.00 85.75 92 ALA A CA 1
ATOM 706 C C . ALA A 1 92 ? -17.005 4.530 37.897 1.00 85.75 92 ALA A C 1
ATOM 708 O O . ALA A 1 92 ? -16.077 3.830 37.477 1.00 85.75 92 ALA A O 1
ATOM 709 N N . ALA A 1 93 ? -17.227 5.748 37.394 1.00 85.06 93 ALA A N 1
ATOM 710 C CA . ALA A 1 93 ? -16.402 6.357 36.353 1.00 85.06 93 ALA A CA 1
ATOM 711 C C . ALA A 1 93 ? -15.040 6.861 36.861 1.00 85.06 93 ALA A C 1
ATOM 713 O O . ALA A 1 93 ? -14.063 6.776 36.114 1.00 85.06 93 ALA A O 1
ATOM 714 N N . ASP A 1 94 ? -14.970 7.348 38.098 1.00 84.69 94 ASP A N 1
ATOM 715 C CA . ASP A 1 94 ? -13.764 7.930 38.694 1.00 84.69 94 ASP A CA 1
ATOM 716 C C . ASP A 1 94 ? -12.886 6.892 39.430 1.00 84.69 94 ASP A C 1
ATOM 718 O O . ASP A 1 94 ? -11.769 7.218 39.821 1.00 84.69 94 ASP A O 1
ATOM 722 N N . LYS A 1 95 ? -13.330 5.630 39.577 1.00 81.44 95 LYS A N 1
ATOM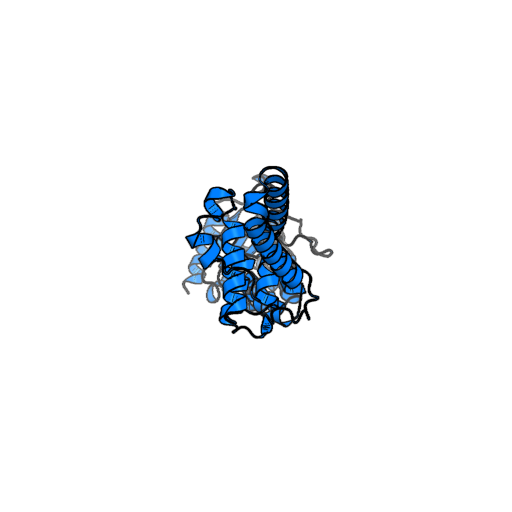 723 C CA . LYS A 1 95 ? -12.465 4.524 40.039 1.00 81.44 95 LYS A CA 1
ATOM 724 C C . LYS A 1 95 ? -11.266 4.338 39.099 1.00 81.44 95 LYS A C 1
ATOM 726 O O . LYS A 1 95 ? -11.449 4.198 37.883 1.00 81.44 95 LYS A O 1
ATOM 731 N N . ASP A 1 96 ? -10.068 4.257 39.685 1.00 63.53 96 ASP A N 1
ATOM 732 C CA . ASP A 1 96 ? -8.836 3.909 38.979 1.00 63.53 96 ASP A CA 1
ATOM 733 C C . ASP A 1 96 ? -9.001 2.553 38.299 1.00 63.53 96 ASP A C 1
ATOM 735 O O . ASP A 1 96 ? -9.298 1.530 38.920 1.00 63.53 96 ASP A O 1
ATOM 739 N N . VAL A 1 97 ? -8.861 2.560 36.979 1.00 64.38 97 VAL A N 1
ATOM 740 C CA . VAL A 1 97 ? -8.991 1.351 36.182 1.00 64.38 97 VAL A CA 1
ATOM 741 C C . VAL A 1 97 ? -7.646 0.645 36.206 1.00 64.38 97 VAL A C 1
ATOM 743 O O . VAL A 1 97 ? -6.653 1.226 35.774 1.00 64.38 97 VAL A O 1
ATOM 746 N N . ASP A 1 98 ? -7.612 -0.617 36.634 1.00 61.41 98 ASP A N 1
ATOM 747 C CA . ASP A 1 98 ? -6.503 -1.509 36.302 1.00 61.41 98 ASP A CA 1
ATOM 748 C C . ASP A 1 98 ? -6.541 -1.678 34.775 1.00 61.41 98 ASP A C 1
ATOM 750 O O . ASP A 1 98 ? -7.366 -2.419 34.229 1.00 61.41 98 ASP A O 1
ATOM 754 N N . VAL A 1 99 ? -5.779 -0.847 34.052 1.00 57.38 99 VAL A N 1
ATOM 755 C CA . VAL A 1 99 ? -5.810 -0.758 32.586 1.00 57.38 99 VAL A CA 1
ATOM 756 C C . VAL A 1 99 ? -5.108 -1.982 32.004 1.00 57.38 99 VAL A C 1
ATOM 758 O O . VAL A 1 99 ? -4.090 -1.893 31.323 1.00 57.38 99 VAL A O 1
ATOM 761 N N . LYS A 1 100 ? -5.692 -3.162 32.206 1.00 59.88 100 LYS A N 1
ATOM 762 C CA . LYS A 1 100 ? -5.535 -4.262 31.263 1.00 59.88 100 LYS A CA 1
ATOM 763 C C . LYS A 1 100 ? -6.271 -3.819 30.008 1.00 59.88 100 LYS A C 1
ATOM 765 O O . LYS A 1 100 ? -7.476 -4.016 29.860 1.00 59.88 100 LYS A O 1
ATOM 770 N N . GLY A 1 101 ? -5.551 -3.084 29.160 1.00 60.44 101 GLY A N 1
ATOM 771 C CA . GLY A 1 101 ? -6.037 -2.647 27.861 1.00 60.44 101 GLY A CA 1
ATOM 772 C C . GLY A 1 101 ? -6.629 -3.826 27.094 1.00 60.44 101 GLY A C 1
ATOM 773 O O . GLY A 1 101 ? -6.291 -4.985 27.336 1.00 60.44 101 GLY A O 1
ATOM 774 N N . PHE A 1 102 ? -7.544 -3.525 26.177 1.00 71.88 102 PHE A N 1
ATOM 775 C CA . PHE A 1 102 ? -8.106 -4.543 25.304 1.00 71.88 102 PHE A CA 1
ATOM 776 C C . PHE A 1 102 ? -6.972 -5.297 24.600 1.00 71.88 102 PHE A C 1
ATOM 778 O O . PHE A 1 102 ? -6.197 -4.694 23.855 1.00 71.88 102 PHE A O 1
ATOM 785 N N . ASP A 1 103 ? -6.870 -6.599 24.860 1.00 79.31 103 ASP A N 1
ATOM 786 C CA . ASP A 1 103 ? -5.800 -7.436 24.330 1.00 79.31 103 ASP A CA 1
ATOM 787 C C . ASP A 1 103 ? -6.083 -7.761 22.862 1.00 79.31 103 ASP A C 1
ATOM 789 O O . ASP A 1 103 ? -6.577 -8.829 22.503 1.00 79.31 103 ASP A O 1
ATOM 793 N N . PHE A 1 104 ? -5.819 -6.776 22.006 1.00 85.19 104 PHE A N 1
ATOM 794 C CA . PHE A 1 104 ? -6.072 -6.847 20.574 1.00 85.19 104 PHE A CA 1
ATOM 795 C C . PHE A 1 104 ? -5.414 -8.080 19.939 1.00 85.19 104 PHE A C 1
ATOM 797 O O . PHE A 1 104 ? -5.988 -8.684 19.035 1.00 85.19 104 PHE A O 1
ATOM 804 N N . MET A 1 105 ? -4.256 -8.509 20.450 1.00 86.38 105 MET A N 1
ATOM 805 C CA . MET A 1 105 ? -3.540 -9.674 19.930 1.00 86.38 105 MET A CA 1
ATOM 806 C C . MET A 1 105 ? -4.197 -11.014 20.296 1.00 86.38 105 MET A C 1
ATOM 808 O O . MET A 1 105 ? -3.913 -12.010 19.634 1.00 86.38 105 MET A O 1
ATOM 812 N N . LYS A 1 106 ? -5.108 -11.058 21.279 1.00 88.12 106 LYS A N 1
ATOM 813 C CA . LYS A 1 106 ? -5.923 -12.253 21.571 1.00 88.12 106 LYS A CA 1
ATOM 814 C C . LYS A 1 106 ? -7.085 -12.458 20.606 1.00 88.12 106 LYS A C 1
ATOM 816 O O . LYS A 1 106 ? -7.652 -13.548 20.572 1.00 88.12 106 LYS A O 1
ATOM 821 N N . LEU A 1 107 ? -7.464 -11.440 19.835 1.00 89.38 107 LEU A N 1
ATOM 822 C CA . LEU A 1 107 ? -8.505 -11.602 18.824 1.00 89.38 107 LEU A CA 1
ATOM 823 C C . LEU A 1 107 ? -8.063 -12.596 17.745 1.00 89.38 107 LEU A C 1
ATOM 825 O O . LEU A 1 107 ? -6.898 -12.570 17.373 1.00 89.38 107 LEU A O 1
ATOM 829 N N . PRO A 1 108 ? -8.959 -13.411 17.170 1.00 93.38 108 PRO A N 1
ATOM 830 C CA . PRO A 1 108 ? -8.660 -14.192 15.974 1.00 93.38 108 PRO A CA 1
ATOM 831 C C . PRO A 1 108 ? -8.101 -13.330 14.834 1.00 93.38 108 PRO A C 1
ATOM 833 O O . PRO A 1 108 ? -8.569 -12.212 14.605 1.00 93.38 108 PRO A O 1
ATOM 836 N N . THR A 1 109 ? -7.149 -13.873 14.071 1.00 90.56 109 THR A N 1
ATOM 837 C CA . THR A 1 109 ? -6.474 -13.160 12.971 1.00 90.56 109 THR A CA 1
ATOM 838 C C . THR A 1 109 ? -7.450 -12.591 11.941 1.00 90.56 109 THR A C 1
ATOM 840 O O . THR A 1 109 ? -7.237 -11.486 11.457 1.00 90.56 109 THR A O 1
ATOM 843 N N . LEU A 1 110 ? -8.557 -13.287 11.653 1.00 90.75 110 LEU A N 1
ATOM 844 C CA . LEU A 1 110 ? -9.595 -12.799 10.734 1.00 90.75 110 LEU A CA 1
ATOM 845 C C . LEU A 1 110 ? -10.235 -11.490 11.221 1.00 90.75 110 LEU A C 1
ATOM 847 O O . LEU A 1 110 ? -10.370 -10.543 10.455 1.00 90.75 110 LEU A O 1
ATOM 851 N N . ILE A 1 111 ? -10.551 -11.397 12.516 1.00 92.25 111 ILE A N 1
ATOM 852 C CA . ILE A 1 111 ? -11.130 -10.180 13.097 1.00 92.25 111 ILE A CA 1
ATOM 853 C C . ILE A 1 111 ? -10.094 -9.051 13.090 1.00 92.25 111 ILE A C 1
ATOM 855 O O . ILE A 1 111 ? -10.427 -7.911 12.770 1.00 92.25 111 ILE A O 1
ATOM 859 N N . ARG A 1 112 ? -8.824 -9.350 13.401 1.00 93.50 112 ARG A N 1
ATOM 860 C CA . ARG A 1 112 ? -7.743 -8.353 13.317 1.00 93.50 112 ARG A CA 1
ATOM 861 C C . ARG A 1 112 ? -7.570 -7.832 11.891 1.00 93.50 112 ARG A C 1
ATOM 863 O O . ARG A 1 112 ? -7.485 -6.621 11.705 1.00 93.50 112 ARG A O 1
ATOM 870 N N . HIS A 1 113 ? -7.594 -8.723 10.901 1.00 91.75 113 HIS A N 1
ATOM 871 C CA . HIS A 1 113 ? -7.542 -8.381 9.483 1.00 91.75 113 HIS A CA 1
ATOM 872 C C . HIS A 1 113 ? -8.676 -7.428 9.084 1.00 91.75 113 HIS A C 1
ATOM 874 O O . HIS A 1 113 ? -8.420 -6.391 8.472 1.00 91.75 113 HIS A O 1
ATOM 880 N N . ASP A 1 114 ? -9.914 -7.713 9.490 1.00 90.00 114 ASP A N 1
ATOM 881 C CA . ASP A 1 114 ? -11.056 -6.840 9.201 1.00 90.00 114 ASP A CA 1
ATOM 882 C C . ASP A 1 114 ? -10.919 -5.466 9.866 1.00 90.00 114 ASP A C 1
ATOM 884 O O . ASP A 1 114 ? -11.221 -4.439 9.249 1.00 90.00 114 ASP A O 1
ATOM 888 N N . ILE A 1 115 ? -10.386 -5.422 11.091 1.00 91.06 115 ILE A N 1
ATOM 889 C CA . ILE A 1 115 ? -10.077 -4.167 11.786 1.00 91.06 115 ILE A CA 1
ATOM 890 C C . ILE A 1 115 ? -8.999 -3.379 11.033 1.00 91.06 115 ILE A C 1
ATOM 892 O O . ILE A 1 115 ? -9.145 -2.166 10.868 1.00 91.06 115 ILE A O 1
ATOM 896 N N . TYR A 1 116 ? -7.945 -4.030 10.530 1.00 91.81 116 TYR A N 1
ATOM 897 C CA . TYR A 1 116 ? -6.929 -3.364 9.710 1.00 91.81 116 TYR A CA 1
ATOM 898 C C . TYR A 1 116 ? -7.516 -2.824 8.411 1.00 91.81 116 TYR A C 1
ATOM 900 O O . TYR A 1 116 ? -7.270 -1.668 8.071 1.00 91.81 116 TYR A O 1
ATOM 908 N N . CYS A 1 117 ? -8.330 -3.614 7.711 1.00 88.31 117 CYS A N 1
ATOM 909 C CA . CYS A 1 117 ? -9.020 -3.176 6.503 1.00 88.31 117 CYS A CA 1
ATOM 910 C C . CYS A 1 117 ? -9.926 -1.967 6.775 1.00 88.31 117 CYS A C 1
ATOM 912 O O . CYS A 1 117 ? -9.957 -1.026 5.977 1.00 88.31 117 CYS A O 1
ATOM 914 N N . TRP A 1 118 ? -10.617 -1.946 7.918 1.00 86.62 118 TRP A N 1
ATOM 915 C CA . TRP A 1 118 ? -11.418 -0.803 8.346 1.00 86.62 118 TRP A CA 1
ATOM 916 C C . TRP A 1 118 ? -10.552 0.426 8.657 1.00 86.62 118 TRP A C 1
ATOM 918 O O . TRP A 1 118 ? -10.822 1.509 8.138 1.00 86.62 118 TRP A O 1
ATOM 928 N N . TYR A 1 119 ? -9.470 0.259 9.423 1.00 86.88 119 TYR A N 1
ATOM 929 C CA . TYR A 1 119 ? -8.524 1.326 9.773 1.00 86.88 119 TYR A CA 1
ATOM 930 C C . TYR A 1 119 ? -7.887 1.967 8.532 1.00 86.88 119 TYR A C 1
ATOM 932 O O . TYR A 1 119 ? -7.796 3.189 8.412 1.00 86.88 119 TYR A O 1
ATOM 940 N N . LEU A 1 120 ? -7.495 1.131 7.574 1.00 84.38 120 LEU A N 1
ATOM 941 C CA . LEU A 1 120 ? -6.913 1.526 6.295 1.00 84.38 120 LEU A CA 1
ATOM 942 C C . LEU A 1 120 ? -7.954 2.063 5.297 1.00 84.38 120 LEU A C 1
ATOM 944 O O . LEU A 1 120 ? -7.591 2.411 4.174 1.00 84.38 120 LEU A O 1
ATOM 948 N N . ASN A 1 121 ? -9.235 2.131 5.685 1.00 79.19 121 ASN A N 1
ATOM 949 C CA . ASN A 1 121 ? -10.370 2.503 4.838 1.00 79.19 121 ASN A CA 1
ATOM 950 C C . ASN A 1 121 ? -10.468 1.692 3.530 1.00 79.19 121 ASN A C 1
ATOM 952 O O . ASN A 1 121 ? -10.996 2.182 2.532 1.00 79.19 121 ASN A O 1
ATOM 956 N N . VAL A 1 122 ? -10.013 0.436 3.531 1.00 67.62 122 VAL A N 1
ATOM 957 C CA . VAL A 1 122 ? -9.965 -0.437 2.342 1.00 67.62 122 VAL A CA 1
ATOM 958 C C . VAL A 1 122 ? -11.353 -0.641 1.727 1.00 67.62 122 VAL A C 1
ATOM 960 O O . VAL A 1 122 ? -11.478 -0.713 0.507 1.00 67.62 122 VAL A O 1
ATOM 963 N N . PHE A 1 123 ? -12.400 -0.677 2.557 1.00 61.06 123 PHE A N 1
ATOM 964 C CA . PHE A 1 123 ? -13.782 -0.918 2.129 1.00 61.06 123 PHE A CA 1
ATOM 965 C C . PHE A 1 123 ? -14.503 0.311 1.554 1.00 61.06 123 PHE A C 1
ATOM 967 O O . PHE A 1 123 ? -15.546 0.156 0.928 1.00 61.06 123 PHE A O 1
ATOM 974 N N . ARG A 1 124 ? -13.992 1.532 1.772 1.00 56.38 124 ARG A N 1
ATOM 975 C CA . ARG A 1 124 ? -14.649 2.768 1.293 1.00 56.38 124 ARG A CA 1
ATOM 976 C C . ARG A 1 124 ? -14.189 3.200 -0.095 1.00 56.38 124 ARG A C 1
ATOM 978 O O . ARG A 1 124 ? -14.888 3.966 -0.752 1.00 56.38 124 ARG A O 1
ATOM 985 N N . TRP A 1 125 ? -13.025 2.733 -0.535 1.00 52.69 125 TRP A N 1
ATOM 986 C CA . TRP A 1 125 ? -12.431 3.130 -1.805 1.00 52.69 125 TRP A CA 1
ATOM 987 C C . TRP A 1 125 ? -12.439 1.939 -2.765 1.00 52.69 125 TRP A C 1
ATOM 989 O O . TRP A 1 125 ? -11.687 0.978 -2.601 1.00 52.69 125 TRP A O 1
ATOM 999 N N . HIS A 1 126 ? -13.301 2.009 -3.784 1.00 50.38 126 HIS A N 1
ATOM 1000 C CA . HIS A 1 126 ? -13.338 1.028 -4.877 1.00 50.38 126 HIS A CA 1
ATOM 1001 C C . HIS A 1 126 ? -12.076 1.075 -5.753 1.00 50.38 126 HIS A C 1
ATOM 1003 O O . HIS A 1 126 ? -11.748 0.075 -6.381 1.00 50.38 126 HIS A O 1
ATOM 1009 N N . ASN A 1 127 ? -11.329 2.184 -5.714 1.00 51.38 127 ASN A N 1
ATOM 1010 C CA . ASN A 1 127 ? -10.027 2.328 -6.353 1.00 51.38 127 ASN A CA 1
ATOM 1011 C C . ASN A 1 127 ? -8.966 2.507 -5.272 1.00 51.38 127 ASN A C 1
ATOM 1013 O O . ASN A 1 127 ? -8.897 3.555 -4.626 1.00 51.38 127 ASN A O 1
ATOM 1017 N N . SER A 1 128 ? -8.144 1.485 -5.064 1.00 62.41 128 SER A N 1
ATOM 1018 C CA . SER A 1 128 ? -6.937 1.603 -4.260 1.00 62.41 128 SER A CA 1
ATOM 1019 C C . SER A 1 128 ? -6.063 2.705 -4.853 1.00 62.41 128 SER A C 1
ATOM 1021 O O . SER A 1 128 ? -5.634 2.612 -6.000 1.00 62.41 128 SER A O 1
ATOM 1023 N N . GLY A 1 129 ? -5.853 3.789 -4.112 1.00 70.38 129 GLY A N 1
ATOM 1024 C CA . GLY A 1 129 ? -5.103 4.928 -4.629 1.00 70.38 129 GLY A CA 1
ATOM 1025 C C . GLY A 1 129 ? -3.646 4.594 -4.962 1.00 70.38 129 GLY A C 1
ATOM 1026 O O . GLY A 1 129 ? -3.090 3.583 -4.530 1.00 70.38 129 GLY A O 1
ATOM 1027 N N . THR A 1 130 ? -2.995 5.489 -5.696 1.00 72.50 130 THR A N 1
ATOM 1028 C CA . THR A 1 130 ? -1.553 5.404 -5.926 1.00 72.50 130 THR A CA 1
ATOM 1029 C C . THR A 1 130 ? -0.798 5.919 -4.700 1.00 72.50 130 THR A C 1
ATOM 1031 O O . THR A 1 130 ? -0.964 7.074 -4.293 1.00 72.50 130 THR A O 1
ATOM 1034 N N . LEU A 1 131 ? 0.063 5.082 -4.125 1.00 78.88 131 LEU A N 1
ATOM 1035 C CA . LEU A 1 131 ? 1.006 5.460 -3.080 1.00 78.88 131 LEU A CA 1
ATOM 1036 C C . LEU A 1 131 ? 2.298 5.976 -3.705 1.00 78.88 131 LEU A C 1
ATOM 1038 O O . LEU A 1 131 ? 2.945 5.286 -4.484 1.00 78.88 131 LEU A O 1
ATOM 1042 N N . ILE A 1 132 ? 2.683 7.196 -3.339 1.00 70.50 132 ILE A N 1
ATOM 1043 C CA . ILE A 1 132 ? 3.914 7.836 -3.808 1.00 70.50 132 ILE A CA 1
ATOM 1044 C C . ILE A 1 132 ? 4.901 7.878 -2.647 1.00 70.50 132 ILE A C 1
ATOM 1046 O O . ILE A 1 132 ? 4.594 8.421 -1.582 1.00 70.50 132 ILE A O 1
ATOM 1050 N N . HIS A 1 133 ? 6.106 7.356 -2.861 1.00 66.75 133 HIS A N 1
ATOM 1051 C CA . HIS A 1 133 ? 7.197 7.565 -1.919 1.00 66.75 133 HIS A CA 1
ATOM 1052 C C . HIS A 1 133 ? 7.650 9.030 -1.951 1.00 66.75 133 HIS A C 1
ATOM 1054 O O . HIS A 1 133 ? 7.957 9.584 -3.002 1.00 66.75 133 HIS A O 1
ATOM 1060 N N . LEU A 1 134 ? 7.674 9.673 -0.781 1.00 58.56 134 LEU A N 1
ATOM 1061 C CA . LEU A 1 134 ? 7.964 11.109 -0.663 1.00 58.56 134 LEU A CA 1
ATOM 1062 C C . LEU A 1 134 ? 9.456 11.445 -0.803 1.00 58.56 134 LEU A C 1
ATOM 1064 O O . LEU A 1 134 ? 9.792 12.577 -1.143 1.00 58.56 134 LEU A O 1
ATOM 1068 N N . ASN A 1 135 ? 10.345 10.478 -0.562 1.00 62.47 135 ASN A N 1
ATOM 1069 C CA . ASN A 1 135 ? 11.783 10.723 -0.489 1.00 62.47 135 ASN A CA 1
ATOM 1070 C C . ASN A 1 135 ? 12.494 10.108 -1.693 1.00 62.47 135 ASN A C 1
ATOM 1072 O O . ASN A 1 135 ? 12.606 8.880 -1.788 1.00 62.47 135 ASN A O 1
ATOM 1076 N N . LYS A 1 136 ? 13.021 10.977 -2.568 1.00 60.59 136 LYS A N 1
ATOM 1077 C CA . LYS A 1 136 ? 13.901 10.573 -3.666 1.00 60.59 136 LYS A CA 1
ATOM 1078 C C . LYS A 1 136 ? 15.148 9.904 -3.090 1.00 60.59 136 LYS A C 1
ATOM 1080 O O . LYS A 1 136 ? 15.723 10.359 -2.103 1.00 60.59 136 LYS A O 1
ATOM 1085 N N . VAL A 1 137 ? 15.579 8.842 -3.749 1.00 65.19 137 VAL A N 1
ATOM 1086 C CA . VAL A 1 137 ? 16.865 8.202 -3.489 1.00 65.19 137 VAL A CA 1
ATOM 1087 C C . VAL A 1 137 ? 18.001 9.193 -3.785 1.00 65.19 137 VAL A C 1
ATOM 1089 O O . VAL A 1 137 ? 18.064 9.726 -4.895 1.00 65.19 137 VAL A O 1
ATOM 1092 N N . GLN A 1 138 ? 18.881 9.436 -2.804 1.00 61.97 138 GLN A N 1
ATOM 1093 C CA . GLN A 1 138 ? 19.944 10.452 -2.880 1.00 61.97 138 GLN A CA 1
ATOM 1094 C C . GLN A 1 138 ? 20.966 10.188 -4.006 1.00 61.97 138 GLN A C 1
ATOM 1096 O O . GLN A 1 138 ? 21.441 11.141 -4.614 1.00 61.97 138 GLN A O 1
ATOM 1101 N N . ASP A 1 139 ? 21.194 8.926 -4.388 1.00 68.69 139 ASP A N 1
ATOM 1102 C CA . ASP A 1 139 ? 22.224 8.556 -5.383 1.00 68.69 139 ASP A CA 1
ATOM 1103 C C . ASP A 1 139 ? 21.684 8.350 -6.807 1.00 68.69 139 ASP A C 1
ATOM 1105 O O . ASP A 1 139 ? 22.372 7.824 -7.682 1.00 68.69 139 ASP A O 1
ATOM 1109 N N . CYS A 1 140 ? 20.420 8.692 -7.066 1.00 75.44 140 CYS A N 1
ATOM 1110 C CA . CYS A 1 140 ? 19.832 8.472 -8.380 1.00 75.44 140 CYS A CA 1
ATOM 1111 C C . CYS A 1 140 ? 19.968 9.708 -9.282 1.00 75.44 140 CYS A C 1
ATOM 1113 O O . CYS A 1 140 ? 19.296 10.726 -9.075 1.00 75.44 140 CYS A O 1
ATOM 1115 N N . ALA A 1 141 ? 20.755 9.566 -10.354 1.00 74.19 141 ALA A N 1
ATOM 1116 C CA . ALA A 1 141 ? 20.927 10.574 -11.405 1.00 74.19 141 ALA A CA 1
ATOM 1117 C C . ALA A 1 141 ? 19.696 10.750 -12.322 1.00 74.19 141 ALA A C 1
ATOM 1119 O O . ALA A 1 141 ? 19.694 11.613 -13.198 1.00 74.19 141 ALA A O 1
ATOM 1120 N N . CYS A 1 142 ? 18.635 9.953 -12.150 1.00 78.31 142 CYS A N 1
ATOM 1121 C CA . CYS A 1 142 ? 17.400 10.148 -12.907 1.00 78.31 142 CYS A CA 1
ATOM 1122 C C . CYS A 1 142 ? 16.721 11.450 -12.474 1.00 78.31 142 CYS A C 1
ATOM 1124 O O . CYS A 1 142 ? 16.618 11.749 -11.279 1.00 78.31 142 CYS A O 1
ATOM 1126 N N . ASN A 1 143 ? 16.215 12.218 -13.437 1.00 66.31 143 ASN A N 1
ATOM 1127 C CA . ASN A 1 143 ? 15.404 13.391 -13.133 1.00 66.31 143 ASN A CA 1
ATOM 1128 C C . ASN A 1 143 ? 14.156 12.949 -12.365 1.00 66.31 143 ASN A C 1
ATOM 1130 O O . ASN A 1 143 ? 13.474 12.011 -12.773 1.00 66.31 143 ASN A O 1
ATOM 1134 N N . SER A 1 144 ? 13.864 13.616 -11.244 1.00 60.81 144 SER A N 1
ATOM 1135 C CA . SER A 1 144 ? 12.627 13.359 -10.509 1.00 60.81 144 SER A CA 1
ATOM 1136 C C . SER A 1 144 ? 11.467 13.853 -11.361 1.00 60.81 144 SER A C 1
ATOM 1138 O O . SER A 1 144 ? 11.170 15.047 -11.419 1.00 60.81 144 SER A O 1
ATOM 1140 N N . HIS A 1 145 ? 10.818 12.929 -12.057 1.00 62.22 145 HIS A N 1
ATOM 1141 C CA . HIS A 1 145 ? 9.512 13.182 -12.629 1.00 62.22 145 HIS A CA 1
ATOM 1142 C C . HIS A 1 145 ? 8.495 13.029 -11.504 1.00 62.22 145 HIS A C 1
ATOM 1144 O O . HIS A 1 145 ? 7.845 11.995 -11.347 1.00 62.22 145 HIS A O 1
ATOM 1150 N N . ASN A 1 146 ? 8.397 14.070 -10.675 1.00 55.59 146 ASN A N 1
ATOM 1151 C CA . ASN A 1 146 ? 7.266 14.182 -9.775 1.00 55.59 146 ASN A CA 1
ATOM 1152 C C . ASN A 1 146 ? 6.008 14.263 -10.647 1.00 55.59 146 ASN A C 1
ATOM 1154 O O . ASN A 1 146 ? 5.965 15.111 -11.550 1.00 55.59 146 ASN A O 1
ATOM 1158 N N . PRO A 1 147 ? 5.001 13.397 -10.424 1.00 54.78 147 PRO A N 1
ATOM 1159 C CA . PRO A 1 147 ? 3.708 13.589 -11.055 1.00 54.78 147 PRO A CA 1
ATOM 1160 C C . PRO A 1 147 ? 3.276 15.022 -10.747 1.00 54.78 147 PRO A C 1
ATOM 1162 O O . PRO A 1 147 ? 3.468 15.510 -9.628 1.00 54.78 147 PRO A O 1
ATOM 1165 N N . SER A 1 148 ? 2.803 15.731 -11.774 1.00 48.97 148 SER A N 1
ATOM 1166 C CA . SER A 1 148 ? 2.314 17.099 -11.635 1.00 48.97 148 SER A CA 1
ATOM 1167 C C . SER A 1 148 ? 1.435 17.176 -10.394 1.00 48.97 148 SER A C 1
ATOM 1169 O O . SER A 1 148 ? 0.542 16.350 -10.221 1.00 48.97 148 SER A O 1
ATOM 1171 N N . TRP A 1 149 ? 1.709 18.158 -9.536 1.00 46.31 149 TRP A N 1
ATOM 1172 C CA . TRP A 1 149 ? 1.148 18.342 -8.192 1.00 46.31 149 TRP A CA 1
ATOM 1173 C C . TRP A 1 149 ? -0.396 18.367 -8.116 1.00 46.31 149 TRP A C 1
ATOM 1175 O O . TRP A 1 149 ? -0.947 18.483 -7.026 1.00 46.31 149 TRP A O 1
ATOM 1185 N N . HIS A 1 150 ? -1.088 18.239 -9.251 1.00 42.53 150 HIS A N 1
ATOM 1186 C CA . HIS A 1 150 ? -2.515 18.457 -9.426 1.00 42.53 150 HIS A CA 1
ATOM 1187 C C . HIS A 1 150 ? -3.334 17.229 -9.863 1.00 42.53 150 HIS A C 1
ATOM 1189 O O . HIS A 1 150 ? -4.553 17.341 -9.852 1.00 42.53 150 HIS A O 1
ATOM 1195 N N . THR A 1 151 ? -2.749 16.080 -10.235 1.00 43.59 151 THR A N 1
ATOM 1196 C CA . THR A 1 151 ? -3.533 15.027 -10.936 1.00 43.59 151 THR A CA 1
ATOM 1197 C C . THR A 1 151 ? -3.579 13.634 -10.325 1.00 43.59 151 THR A C 1
ATOM 1199 O O . THR A 1 151 ? -4.276 12.781 -10.863 1.00 43.59 151 THR A O 1
ATOM 1202 N N . GLU A 1 152 ? -2.952 13.376 -9.181 1.00 47.50 152 GLU A N 1
ATOM 1203 C CA . GLU A 1 152 ? -3.164 12.104 -8.483 1.00 47.50 152 GLU A CA 1
ATOM 1204 C C . GLU A 1 152 ? -3.463 12.399 -7.021 1.00 47.50 152 GLU A C 1
ATOM 1206 O O . GLU A 1 152 ? -2.621 12.927 -6.293 1.00 47.50 152 GLU A O 1
ATOM 1211 N N . HIS A 1 153 ? -4.706 12.122 -6.618 1.00 49.38 153 HIS A N 1
ATOM 1212 C CA . HIS A 1 153 ? -5.155 12.144 -5.234 1.00 49.38 153 HIS A CA 1
ATOM 1213 C C . HIS A 1 153 ? -4.108 11.434 -4.377 1.00 49.38 153 HIS A C 1
ATOM 1215 O O . HIS A 1 153 ? -4.025 10.205 -4.399 1.00 49.38 153 HIS A O 1
ATOM 1221 N N . ARG A 1 154 ? -3.275 12.205 -3.659 1.00 54.34 154 ARG A N 1
ATOM 1222 C CA . ARG A 1 154 ? -2.292 11.663 -2.719 1.00 54.34 154 ARG A CA 1
ATOM 1223 C C . ARG A 1 154 ? -3.075 10.895 -1.673 1.00 54.34 154 ARG A C 1
ATOM 1225 O O . ARG A 1 154 ? -3.562 11.477 -0.705 1.00 54.34 154 ARG A O 1
ATOM 1232 N N . SER A 1 155 ? -3.209 9.596 -1.883 1.00 58.12 155 SER A N 1
ATOM 1233 C CA . SER A 1 155 ? -3.833 8.718 -0.917 1.00 58.12 155 SER A CA 1
ATOM 1234 C C . SER A 1 155 ? -2.824 8.575 0.206 1.00 58.12 155 SER A C 1
ATOM 1236 O O . SER A 1 155 ? -1.887 7.789 0.136 1.00 58.12 155 SER A O 1
ATOM 1238 N N . ARG A 1 156 ? -2.929 9.448 1.209 1.00 66.88 156 ARG A N 1
ATOM 1239 C CA . ARG A 1 156 ? -2.134 9.332 2.426 1.00 66.88 156 ARG A CA 1
ATOM 1240 C C . ARG A 1 156 ? -2.753 8.219 3.246 1.00 66.88 156 ARG A C 1
ATOM 1242 O O . ARG A 1 156 ? -3.708 8.437 3.983 1.00 66.88 156 ARG A O 1
ATOM 1249 N N . VAL A 1 157 ? -2.218 7.021 3.074 1.00 76.50 157 VAL A N 1
ATOM 1250 C CA . VAL A 1 157 ? -2.584 5.890 3.914 1.00 76.50 157 VAL A CA 1
ATOM 1251 C C . VAL A 1 157 ? -1.880 6.071 5.248 1.00 76.50 157 VAL A C 1
ATOM 1253 O O . VAL A 1 157 ? -0.653 6.153 5.313 1.00 76.50 157 VAL A O 1
ATOM 1256 N N . ASN A 1 158 ? -2.666 6.188 6.313 1.00 81.62 158 ASN A N 1
ATOM 1257 C CA . ASN A 1 158 ? -2.123 6.216 7.658 1.00 81.62 158 ASN A CA 1
ATOM 1258 C C . ASN A 1 158 ? -1.654 4.801 8.011 1.00 81.62 158 ASN A C 1
ATOM 1260 O O . ASN A 1 158 ? -2.470 3.899 8.164 1.00 81.62 158 ASN A O 1
ATOM 1264 N N . VAL A 1 159 ? -0.340 4.612 8.113 1.00 85.69 159 VAL A N 1
ATOM 1265 C CA . VAL A 1 159 ? 0.282 3.337 8.502 1.00 85.69 159 VAL A CA 1
ATOM 1266 C C . VAL A 1 159 ? 0.889 3.395 9.903 1.00 85.69 159 VAL A C 1
ATOM 1268 O O . VAL A 1 159 ? 1.652 2.512 10.277 1.00 85.69 159 VAL A O 1
ATOM 1271 N N . ASN A 1 160 ? 0.549 4.409 10.707 1.00 87.12 160 ASN A N 1
ATOM 1272 C CA . ASN A 1 160 ? 1.134 4.598 12.038 1.00 87.12 160 ASN A CA 1
ATOM 1273 C C . ASN A 1 160 ? 0.872 3.406 12.963 1.00 87.12 160 ASN A C 1
ATOM 1275 O O . ASN A 1 160 ? 1.702 3.097 13.811 1.00 87.12 160 ASN A O 1
ATOM 1279 N N . LEU A 1 161 ? -0.249 2.704 12.777 1.00 87.06 161 LEU A N 1
ATOM 1280 C CA . LEU A 1 161 ? -0.562 1.499 13.541 1.00 87.06 161 LEU A CA 1
ATOM 1281 C C . LEU A 1 161 ? 0.493 0.391 13.346 1.00 87.06 161 LEU A C 1
ATOM 1283 O O . LEU A 1 161 ? 0.822 -0.303 14.303 1.00 87.06 161 LEU A O 1
ATOM 1287 N N . ALA A 1 162 ? 1.111 0.292 12.166 1.00 88.75 162 ALA A N 1
ATOM 1288 C CA . ALA A 1 162 ? 2.205 -0.646 11.905 1.00 88.75 162 ALA A CA 1
ATOM 1289 C C . ALA A 1 162 ? 3.485 -0.326 12.704 1.00 88.75 162 ALA A C 1
ATOM 1291 O O . ALA A 1 162 ? 4.386 -1.155 12.773 1.00 88.75 162 ALA A O 1
ATOM 1292 N N . LEU A 1 163 ? 3.588 0.858 13.316 1.00 88.38 163 LEU A N 1
ATOM 1293 C CA . LEU A 1 163 ? 4.709 1.221 14.189 1.00 88.38 163 LEU A CA 1
ATOM 1294 C C . LEU A 1 163 ? 4.493 0.780 15.643 1.00 88.38 163 LEU A C 1
ATOM 1296 O O . LEU A 1 163 ? 5.430 0.844 16.432 1.00 88.38 163 LEU A O 1
ATOM 1300 N N . ALA A 1 164 ? 3.284 0.337 16.005 1.00 87.69 164 ALA A N 1
ATOM 1301 C CA . ALA A 1 164 ? 2.949 -0.001 17.386 1.00 87.69 164 ALA A CA 1
ATOM 1302 C C . ALA A 1 164 ? 3.687 -1.256 17.877 1.00 87.69 164 ALA A C 1
ATOM 1304 O O . ALA A 1 164 ? 4.233 -1.262 18.978 1.00 87.69 164 ALA A O 1
ATOM 1305 N N . CYS A 1 165 ? 3.713 -2.324 17.074 1.00 88.44 165 CYS A N 1
ATOM 1306 C CA . CYS A 1 165 ? 4.492 -3.525 17.366 1.00 88.44 165 CYS A CA 1
ATOM 1307 C C . CYS A 1 165 ? 4.756 -4.353 16.101 1.00 88.44 165 CYS A C 1
ATOM 1309 O O . CYS A 1 165 ? 4.098 -4.180 15.072 1.00 88.44 165 CYS A O 1
ATOM 1311 N N . LYS A 1 166 ? 5.707 -5.293 16.193 1.00 91.19 166 LYS A N 1
ATOM 1312 C CA . LYS A 1 166 ? 6.111 -6.154 15.072 1.00 91.19 166 LYS A CA 1
ATOM 1313 C C . LYS A 1 166 ? 4.953 -6.996 14.521 1.00 91.19 166 LYS A C 1
ATOM 1315 O O . LYS A 1 166 ? 4.759 -7.018 13.317 1.00 91.19 166 LYS A O 1
ATOM 1320 N N . ASN A 1 167 ? 4.146 -7.617 15.381 1.00 91.19 167 ASN A N 1
ATOM 1321 C CA . ASN A 1 167 ? 3.042 -8.471 14.923 1.00 91.19 167 ASN A CA 1
ATOM 1322 C C . ASN A 1 167 ? 2.007 -7.672 14.118 1.00 91.19 167 ASN A C 1
ATOM 1324 O O . ASN A 1 167 ? 1.564 -8.105 13.062 1.00 91.19 167 ASN A O 1
ATOM 1328 N N . VAL A 1 168 ? 1.674 -6.465 14.586 1.00 92.31 168 VAL A N 1
ATOM 1329 C CA . VAL A 1 168 ? 0.760 -5.567 13.872 1.00 92.31 168 VAL A CA 1
ATOM 1330 C C . VAL A 1 168 ? 1.365 -5.118 12.544 1.00 92.31 168 VAL A C 1
ATOM 1332 O O . VAL A 1 168 ? 0.662 -5.086 11.540 1.00 92.31 168 VAL A O 1
ATOM 1335 N N . LYS A 1 169 ? 2.665 -4.805 12.513 1.00 92.12 169 LYS A N 1
ATOM 1336 C CA . LYS A 1 169 ? 3.381 -4.486 11.273 1.00 92.12 169 LYS A CA 1
ATOM 1337 C C . LYS A 1 169 ? 3.272 -5.619 10.252 1.00 92.12 169 LYS A C 1
ATOM 1339 O O . LYS A 1 169 ? 2.917 -5.360 9.103 1.00 92.12 169 LYS A O 1
ATOM 1344 N N . ASP A 1 170 ? 3.578 -6.837 10.688 1.00 92.88 170 ASP A N 1
ATOM 1345 C CA . ASP A 1 170 ? 3.668 -8.020 9.837 1.00 92.88 170 ASP A CA 1
ATOM 1346 C C . ASP A 1 170 ? 2.289 -8.451 9.305 1.00 92.88 170 ASP A C 1
ATOM 1348 O O . ASP A 1 170 ? 2.211 -8.976 8.201 1.00 92.88 170 ASP A O 1
ATOM 1352 N N . GLU A 1 171 ? 1.195 -8.163 10.021 1.00 93.38 171 GLU A N 1
ATOM 1353 C CA . GLU A 1 171 ? -0.175 -8.421 9.545 1.00 93.38 171 GLU A CA 1
ATOM 1354 C C . GLU A 1 171 ? -0.753 -7.276 8.694 1.00 93.38 171 GLU A C 1
ATOM 1356 O O . GLU A 1 171 ? -1.467 -7.512 7.720 1.00 93.38 171 GLU A O 1
ATOM 1361 N N . MET A 1 172 ? -0.452 -6.020 9.034 1.00 92.38 172 MET A N 1
ATOM 1362 C CA . MET A 1 172 ? -1.075 -4.849 8.408 1.00 92.38 172 MET A CA 1
ATOM 1363 C C . MET A 1 172 ? -0.414 -4.445 7.085 1.00 92.38 172 MET A C 1
ATOM 1365 O O . MET A 1 172 ? -1.106 -4.052 6.143 1.00 92.38 172 MET A O 1
ATOM 1369 N N . LEU A 1 173 ? 0.919 -4.490 6.990 1.00 91.81 173 LEU A N 1
ATOM 1370 C CA . LEU A 1 173 ? 1.629 -4.048 5.784 1.00 91.81 173 LEU A CA 1
ATOM 1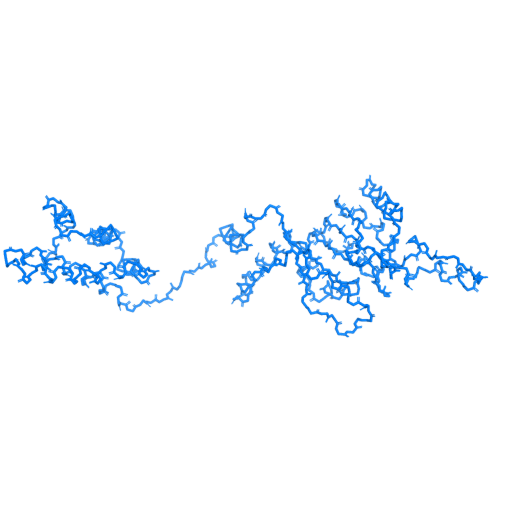371 C C . LEU A 1 173 ? 1.333 -4.902 4.539 1.00 91.81 173 LEU A C 1
ATOM 1373 O O . LEU A 1 173 ? 1.166 -4.298 3.476 1.00 91.81 173 LEU A O 1
ATOM 1377 N N . PRO A 1 174 ? 1.181 -6.240 4.617 1.00 92.50 174 PRO A N 1
ATOM 1378 C CA . PRO A 1 174 ? 0.742 -7.040 3.472 1.00 92.50 174 PRO A CA 1
ATOM 1379 C C . PRO A 1 174 ? -0.596 -6.576 2.882 1.00 92.50 174 PRO A C 1
ATOM 1381 O O . PRO A 1 174 ? -0.759 -6.552 1.662 1.00 92.50 174 PRO A O 1
ATOM 1384 N N . ILE A 1 175 ? -1.537 -6.119 3.717 1.00 91.38 175 ILE A N 1
ATOM 1385 C CA . ILE A 1 175 ? -2.819 -5.555 3.255 1.00 91.38 175 ILE A CA 1
ATOM 1386 C C . ILE A 1 175 ? -2.570 -4.276 2.447 1.00 91.38 175 ILE A C 1
ATOM 1388 O O . ILE A 1 175 ? -3.173 -4.065 1.397 1.00 91.38 175 ILE A O 1
ATOM 1392 N N . VAL A 1 176 ? -1.647 -3.422 2.895 1.00 90.25 176 VAL A N 1
ATOM 1393 C CA . VAL A 1 176 ? -1.288 -2.195 2.168 1.00 90.25 176 VAL A CA 1
ATOM 1394 C C . VAL A 1 176 ? -0.605 -2.526 0.835 1.00 90.25 176 VAL A C 1
ATOM 1396 O O . VAL A 1 176 ? -0.988 -1.972 -0.196 1.00 90.25 176 VAL A O 1
ATOM 1399 N N . TYR A 1 177 ? 0.373 -3.435 0.838 1.00 91.44 177 TYR A N 1
ATOM 1400 C CA . TYR A 1 177 ? 1.156 -3.809 -0.348 1.00 91.44 177 TYR A CA 1
ATOM 1401 C C . TYR A 1 177 ? 0.337 -4.539 -1.416 1.00 91.44 177 TYR A C 1
ATOM 1403 O O . TYR A 1 177 ? 0.532 -4.305 -2.610 1.00 91.44 177 TYR A O 1
ATOM 1411 N N . SER A 1 178 ? -0.631 -5.351 -0.997 1.00 89.56 178 SER A N 1
ATOM 1412 C CA . SER A 1 178 ? -1.520 -6.068 -1.912 1.00 89.56 178 SER A CA 1
ATOM 1413 C C . SER A 1 178 ? -2.663 -5.206 -2.451 1.00 89.56 178 SER A C 1
ATOM 1415 O O . SER A 1 178 ? -3.212 -5.510 -3.512 1.00 89.56 178 SER A O 1
ATOM 1417 N N . ARG A 1 179 ? -3.052 -4.141 -1.737 1.00 87.62 179 ARG A N 1
ATOM 1418 C CA . ARG A 1 179 ? -4.200 -3.315 -2.120 1.00 87.62 179 ARG A CA 1
ATOM 1419 C C . ARG A 1 179 ? -3.812 -2.139 -3.001 1.00 87.62 179 ARG A C 1
ATOM 1421 O O . ARG A 1 179 ? -4.496 -1.921 -3.994 1.00 87.62 179 ARG A O 1
ATOM 1428 N N . TYR A 1 180 ? -2.789 -1.371 -2.632 1.00 87.25 180 TYR A N 1
ATOM 1429 C CA . TYR A 1 180 ? -2.466 -0.085 -3.260 1.00 87.25 180 TYR A CA 1
ATOM 1430 C C . TYR A 1 180 ? -1.469 -0.215 -4.421 1.00 87.25 180 TYR A C 1
ATOM 1432 O O . TYR A 1 180 ? -0.617 -1.100 -4.422 1.00 87.25 180 TYR A O 1
ATOM 1440 N N . THR A 1 181 ? -1.531 0.713 -5.383 1.00 88.25 181 THR A N 1
ATOM 1441 C CA . THR A 1 181 ? -0.537 0.805 -6.464 1.00 88.25 181 THR A CA 1
ATOM 1442 C C . THR A 1 181 ? 0.663 1.621 -6.006 1.00 88.25 181 THR A C 1
ATOM 1444 O O . THR A 1 181 ? 0.520 2.783 -5.628 1.00 88.25 181 THR A O 1
ATOM 1447 N N . PHE A 1 182 ? 1.862 1.049 -6.074 1.00 89.44 182 PHE A N 1
ATOM 1448 C CA . PHE A 1 182 ? 3.091 1.731 -5.665 1.00 89.44 182 PHE A CA 1
ATOM 1449 C C . PHE A 1 182 ? 3.716 2.479 -6.835 1.00 89.44 182 PHE A C 1
ATOM 1451 O O . PHE A 1 182 ? 4.106 1.872 -7.830 1.00 89.44 182 PHE A O 1
ATOM 1458 N N . TYR A 1 183 ? 3.821 3.802 -6.711 1.00 88.44 183 TYR A N 1
ATOM 1459 C CA . TYR A 1 183 ? 4.465 4.650 -7.704 1.00 88.44 183 TYR A CA 1
ATOM 1460 C C . TYR A 1 183 ? 5.948 4.856 -7.415 1.00 88.44 183 TYR A C 1
ATOM 1462 O O . TYR A 1 183 ? 6.325 5.335 -6.342 1.00 88.44 183 TYR A O 1
ATOM 1470 N N . PHE A 1 184 ? 6.771 4.600 -8.429 1.00 88.19 184 PHE A N 1
ATOM 1471 C CA . PHE A 1 184 ? 8.196 4.903 -8.432 1.00 88.19 184 PHE A CA 1
ATOM 1472 C C . PHE A 1 184 ? 8.533 5.921 -9.519 1.00 88.19 184 PHE A C 1
ATOM 1474 O O . PHE A 1 184 ? 8.142 5.782 -10.682 1.00 88.19 184 PHE A O 1
ATOM 1481 N N . SER A 1 185 ? 9.314 6.937 -9.145 1.00 85.44 185 SER A N 1
ATOM 1482 C CA . SER A 1 185 ? 9.673 8.033 -10.051 1.00 85.44 185 SER A CA 1
ATOM 1483 C C . SER A 1 185 ? 10.666 7.626 -11.142 1.00 85.44 185 SER A C 1
ATOM 1485 O O . SER A 1 185 ? 10.815 8.342 -12.128 1.00 85.44 185 SER A O 1
ATOM 1487 N N . CYS A 1 186 ? 11.355 6.497 -10.964 1.00 88.12 186 CYS A N 1
ATOM 1488 C CA . CYS A 1 186 ? 12.251 5.893 -11.943 1.00 88.12 186 CYS A CA 1
ATOM 1489 C C . CYS A 1 186 ? 12.489 4.408 -11.629 1.00 88.12 186 CYS A C 1
ATOM 1491 O O . CYS A 1 186 ? 12.292 3.959 -10.495 1.00 88.12 186 CYS A O 1
ATOM 1493 N N . SER A 1 187 ? 13.002 3.656 -12.605 1.00 91.88 187 SER A N 1
ATOM 1494 C CA . SER A 1 187 ? 13.346 2.235 -12.424 1.00 91.88 187 SER A CA 1
ATOM 1495 C C . SER A 1 187 ? 14.457 2.025 -11.385 1.00 91.88 187 SER A C 1
ATOM 1497 O O . SER A 1 187 ? 14.473 1.014 -10.690 1.00 91.88 187 SER A O 1
ATOM 1499 N N . CYS A 1 188 ? 15.374 2.987 -11.231 1.00 90.19 188 CYS A N 1
ATOM 1500 C CA . CYS A 1 188 ? 16.442 2.917 -10.230 1.00 90.19 188 CYS A CA 1
ATOM 1501 C C . CYS A 1 188 ? 15.902 2.939 -8.797 1.00 90.19 188 CYS A C 1
ATOM 1503 O O . CYS A 1 188 ? 16.340 2.160 -7.952 1.00 90.19 188 CYS A O 1
ATOM 1505 N N . GLU A 1 189 ? 14.953 3.839 -8.531 1.00 89.38 189 GLU A N 1
ATOM 1506 C CA . GLU A 1 189 ? 14.291 3.934 -7.234 1.00 89.38 189 GLU A CA 1
ATOM 1507 C C . GLU A 1 189 ? 13.529 2.646 -6.939 1.00 89.38 189 GLU A C 1
ATOM 1509 O O . GLU A 1 189 ? 13.713 2.069 -5.871 1.00 89.38 189 GLU A O 1
ATOM 1514 N N . MET A 1 190 ? 12.755 2.154 -7.908 1.00 91.88 190 MET A N 1
ATOM 1515 C CA . MET A 1 190 ? 12.047 0.881 -7.792 1.00 91.88 190 MET A CA 1
ATOM 1516 C C . MET A 1 190 ? 13.000 -0.265 -7.420 1.00 91.88 190 MET A C 1
ATOM 1518 O O . MET A 1 190 ? 12.766 -0.952 -6.429 1.00 91.88 190 MET A O 1
ATOM 1522 N N . ASN A 1 191 ? 14.114 -0.429 -8.146 1.00 92.94 191 ASN A N 1
ATOM 1523 C CA . ASN A 1 191 ? 15.079 -1.500 -7.880 1.00 92.94 191 ASN A CA 1
ATOM 1524 C C . ASN A 1 191 ? 15.639 -1.449 -6.451 1.00 92.94 191 ASN A C 1
ATOM 1526 O O . ASN A 1 191 ? 15.707 -2.475 -5.769 1.00 92.94 191 ASN A O 1
ATOM 1530 N N . ARG A 1 192 ? 16.019 -0.249 -5.986 1.00 90.69 192 ARG A N 1
ATOM 1531 C CA . ARG A 1 192 ? 16.564 -0.049 -4.637 1.00 90.69 192 ARG A CA 1
ATOM 1532 C C . ARG A 1 192 ? 15.509 -0.337 -3.569 1.00 90.69 192 ARG A C 1
ATOM 1534 O O . ARG A 1 192 ? 15.785 -1.086 -2.640 1.00 90.69 192 ARG A O 1
ATOM 1541 N N . ARG A 1 193 ? 14.286 0.177 -3.717 1.00 89.44 193 ARG A N 1
ATOM 1542 C CA . ARG A 1 193 ? 13.209 -0.028 -2.730 1.00 89.44 193 ARG A CA 1
ATOM 1543 C C . ARG A 1 193 ? 12.800 -1.490 -2.605 1.00 89.44 193 ARG A C 1
ATOM 1545 O O . ARG A 1 193 ? 12.625 -1.976 -1.493 1.00 89.44 193 ARG A O 1
ATOM 1552 N N . LEU A 1 194 ? 12.720 -2.198 -3.729 1.00 92.56 194 LEU A N 1
ATOM 1553 C CA . LEU A 1 194 ? 12.485 -3.641 -3.736 1.00 92.56 194 LEU A CA 1
ATOM 1554 C C . LEU A 1 194 ? 13.689 -4.433 -3.193 1.00 92.56 194 LEU A C 1
ATOM 1556 O O . LEU A 1 194 ? 13.538 -5.591 -2.832 1.00 92.56 194 LEU A O 1
ATOM 1560 N N . ALA A 1 195 ? 14.896 -3.852 -3.145 1.00 91.81 195 ALA A N 1
ATOM 1561 C CA . ALA A 1 195 ? 16.058 -4.465 -2.490 1.00 91.81 195 ALA A CA 1
ATOM 1562 C C . ALA A 1 195 ? 16.038 -4.300 -0.974 1.00 91.81 195 ALA A C 1
ATOM 1564 O O . ALA A 1 195 ? 16.350 -5.237 -0.252 1.00 91.81 195 ALA A O 1
ATOM 1565 N N . GLU A 1 196 ? 15.695 -3.103 -0.512 1.00 91.12 196 GLU A N 1
ATOM 1566 C CA . GLU A 1 196 ? 15.742 -2.740 0.902 1.00 91.12 196 GLU A CA 1
ATOM 1567 C C . GLU A 1 196 ? 14.558 -3.310 1.692 1.00 91.12 196 GLU A C 1
ATOM 1569 O O . GLU A 1 196 ? 14.666 -3.520 2.898 1.00 91.12 196 GLU A O 1
ATOM 1574 N N . ASN A 1 197 ? 13.419 -3.548 1.034 1.00 90.81 197 ASN A N 1
ATOM 1575 C CA . ASN A 1 197 ? 12.191 -3.986 1.685 1.00 90.81 197 ASN A CA 1
ATOM 1576 C C . ASN A 1 197 ? 11.682 -5.310 1.097 1.00 90.81 197 ASN A C 1
ATOM 1578 O O . ASN A 1 197 ? 10.915 -5.320 0.133 1.00 90.81 197 ASN A O 1
ATOM 1582 N N . ALA A 1 198 ? 12.083 -6.420 1.724 1.00 92.25 198 ALA A N 1
ATOM 1583 C CA . ALA A 1 198 ? 11.665 -7.770 1.339 1.00 92.25 198 ALA A CA 1
ATOM 1584 C C . ALA A 1 198 ? 10.138 -7.952 1.391 1.00 92.25 198 ALA A C 1
ATOM 1586 O O . ALA A 1 198 ? 9.550 -8.475 0.452 1.00 92.25 198 ALA A O 1
ATOM 1587 N N . MET A 1 199 ? 9.476 -7.426 2.426 1.00 91.31 199 MET A N 1
ATOM 1588 C CA . MET A 1 199 ? 8.020 -7.534 2.571 1.00 91.31 199 MET A CA 1
ATOM 1589 C C . MET A 1 199 ? 7.272 -6.814 1.441 1.00 91.31 199 MET A C 1
ATOM 1591 O O . MET A 1 199 ? 6.261 -7.315 0.956 1.00 91.31 199 MET A O 1
ATOM 1595 N N . LEU A 1 200 ? 7.777 -5.658 0.993 1.00 92.38 200 LEU A N 1
ATOM 1596 C CA . LEU A 1 200 ? 7.242 -4.987 -0.192 1.00 92.38 200 LEU A CA 1
ATOM 1597 C C . LEU A 1 200 ? 7.445 -5.859 -1.435 1.00 92.38 200 LEU A C 1
ATOM 1599 O O . LEU A 1 200 ? 6.491 -6.071 -2.170 1.00 92.38 200 LEU A O 1
ATOM 1603 N N . ALA A 1 201 ? 8.653 -6.379 -1.662 1.00 93.50 201 ALA A N 1
ATOM 1604 C CA . ALA A 1 201 ? 8.940 -7.214 -2.828 1.00 93.50 201 ALA A CA 1
ATOM 1605 C C . ALA A 1 201 ? 8.089 -8.498 -2.884 1.00 93.50 201 ALA A C 1
ATOM 1607 O O . ALA A 1 201 ? 7.696 -8.914 -3.970 1.00 93.50 201 ALA A O 1
ATOM 1608 N N . GLU A 1 202 ? 7.775 -9.095 -1.735 1.00 94.12 202 GLU A N 1
ATOM 1609 C CA . GLU A 1 202 ? 6.957 -10.308 -1.639 1.00 94.12 202 GLU A CA 1
ATOM 1610 C C . GLU A 1 202 ? 5.457 -10.043 -1.830 1.00 94.12 202 GLU A C 1
ATOM 1612 O O . GLU A 1 202 ? 4.768 -10.834 -2.473 1.00 94.12 202 GLU A O 1
ATOM 1617 N N . GLN A 1 203 ? 4.939 -8.944 -1.273 1.00 94.19 203 GLN A N 1
ATOM 1618 C CA . GLN A 1 203 ? 3.493 -8.707 -1.143 1.00 94.19 203 GLN A CA 1
ATOM 1619 C C . GLN A 1 203 ? 2.939 -7.662 -2.120 1.00 94.19 203 GLN A C 1
ATOM 1621 O O . GLN A 1 203 ? 1.724 -7.468 -2.186 1.00 94.19 203 GLN A O 1
ATOM 1626 N N . VAL A 1 204 ? 3.797 -6.951 -2.860 1.00 93.31 204 VAL A N 1
ATOM 1627 C CA . VAL A 1 204 ? 3.350 -5.922 -3.805 1.00 93.31 204 VAL A CA 1
ATOM 1628 C C . VAL A 1 204 ? 2.559 -6.543 -4.951 1.00 93.31 204 VAL A C 1
ATOM 1630 O O . VAL A 1 204 ? 3.034 -7.449 -5.631 1.00 93.31 204 VAL A O 1
ATOM 1633 N N . ARG A 1 205 ? 1.349 -6.024 -5.177 1.00 93.38 205 ARG A N 1
ATOM 1634 C CA . ARG A 1 205 ? 0.463 -6.504 -6.246 1.00 93.38 205 ARG A CA 1
ATOM 1635 C C . ARG A 1 205 ? 0.437 -5.604 -7.474 1.00 93.38 205 ARG A C 1
ATOM 1637 O O . ARG A 1 205 ? 0.348 -6.108 -8.590 1.00 93.38 205 ARG A O 1
ATOM 1644 N N . SER A 1 206 ? 0.502 -4.290 -7.270 1.00 92.75 206 SER A N 1
ATOM 1645 C CA . SER A 1 206 ? 0.377 -3.303 -8.342 1.00 92.75 206 SER A CA 1
ATOM 1646 C C . SER A 1 206 ? 1.488 -2.263 -8.263 1.00 92.75 206 SER A C 1
ATOM 1648 O O . SER A 1 206 ? 1.706 -1.642 -7.218 1.00 92.75 206 SER A O 1
ATOM 1650 N N . ILE A 1 207 ? 2.191 -2.052 -9.375 1.00 93.25 207 ILE A N 1
ATOM 1651 C CA . ILE A 1 207 ? 3.286 -1.083 -9.479 1.00 93.25 207 ILE A CA 1
ATOM 1652 C C . ILE A 1 207 ? 3.040 -0.139 -10.646 1.00 93.25 207 ILE A C 1
ATOM 1654 O O . ILE A 1 207 ? 2.654 -0.545 -11.736 1.00 93.25 207 ILE A O 1
ATOM 1658 N N . LYS A 1 208 ? 3.343 1.139 -10.436 1.00 91.94 208 LYS A N 1
ATOM 1659 C CA . LYS A 1 208 ? 3.441 2.150 -11.482 1.00 91.94 208 LYS A CA 1
ATOM 1660 C C . LYS A 1 208 ? 4.846 2.727 -11.484 1.00 91.94 208 LYS A C 1
ATOM 1662 O O . LYS A 1 208 ? 5.297 3.269 -10.484 1.00 91.94 208 LYS A O 1
ATOM 1667 N N . VAL A 1 209 ? 5.552 2.651 -12.601 1.00 91.88 209 VAL A N 1
ATOM 1668 C CA . VAL A 1 209 ? 6.946 3.104 -12.664 1.00 91.88 209 VAL A CA 1
ATOM 1669 C C . VAL A 1 209 ? 7.201 3.917 -13.916 1.00 91.88 209 VAL A C 1
ATOM 1671 O O . VAL A 1 209 ? 6.756 3.575 -15.011 1.00 91.88 209 VAL A O 1
ATOM 1674 N N . HIS A 1 210 ? 7.940 5.014 -13.763 1.00 91.19 210 HIS A N 1
ATOM 1675 C CA . HIS A 1 210 ? 8.470 5.739 -14.909 1.00 91.19 210 HIS A CA 1
ATOM 1676 C C . HIS A 1 210 ? 9.716 5.045 -15.453 1.00 91.19 210 HIS A C 1
ATOM 1678 O O . HIS A 1 210 ? 10.749 4.954 -14.786 1.00 91.19 210 HIS A O 1
ATOM 1684 N N . TRP A 1 211 ? 9.613 4.549 -16.685 1.00 92.44 211 TRP A N 1
ATOM 1685 C CA . TRP A 1 211 ? 10.678 3.796 -17.325 1.00 92.44 211 TRP A CA 1
ATOM 1686 C C . TRP A 1 211 ? 11.811 4.729 -17.747 1.00 92.44 211 TRP A C 1
ATOM 1688 O O . TRP A 1 211 ? 11.751 5.416 -18.771 1.00 92.44 211 TRP A O 1
ATOM 1698 N N . CYS A 1 212 ? 12.841 4.761 -16.905 1.00 89.94 212 CYS A N 1
ATOM 1699 C CA . CYS A 1 212 ? 14.089 5.476 -17.127 1.00 89.94 212 CYS A CA 1
ATOM 1700 C C . CYS A 1 212 ? 15.209 4.968 -16.204 1.00 89.94 212 CYS A C 1
ATOM 1702 O O . CYS A 1 212 ? 14.957 4.254 -15.228 1.00 89.94 212 CYS A O 1
ATOM 1704 N N . GLY A 1 213 ? 16.440 5.379 -16.510 1.00 89.50 213 GLY A N 1
ATOM 1705 C CA . GLY A 1 213 ? 17.628 5.125 -15.698 1.00 89.50 213 GLY A CA 1
ATOM 1706 C C . GLY A 1 213 ? 18.547 4.019 -16.228 1.00 89.50 213 GLY A C 1
ATOM 1707 O O . GLY A 1 213 ? 18.114 3.191 -17.026 1.00 89.50 213 GLY A O 1
ATOM 1708 N N . PRO A 1 214 ? 19.815 3.997 -15.779 1.00 91.56 214 PRO A N 1
ATOM 1709 C CA . PRO A 1 214 ? 20.844 3.084 -16.288 1.00 91.56 214 PRO A CA 1
ATOM 1710 C C . PRO A 1 214 ? 20.654 1.616 -15.883 1.00 91.56 214 PRO A C 1
ATOM 1712 O O . PRO A 1 214 ? 21.262 0.732 -16.474 1.00 91.56 214 PRO A O 1
ATOM 1715 N N . ILE A 1 215 ? 19.819 1.341 -14.880 1.00 92.69 215 ILE A N 1
ATOM 1716 C CA . ILE A 1 215 ? 19.597 -0.006 -14.326 1.00 92.69 215 ILE A CA 1
ATOM 1717 C C . ILE A 1 215 ? 18.150 -0.480 -14.516 1.00 92.69 215 ILE A C 1
ATOM 1719 O O . ILE A 1 215 ? 17.637 -1.270 -13.730 1.00 92.69 215 ILE A O 1
ATOM 1723 N N . SER A 1 216 ? 17.456 0.016 -15.545 1.00 93.00 216 SER A N 1
ATOM 1724 C CA . SER A 1 216 ? 16.075 -0.391 -15.853 1.00 93.00 216 SER A CA 1
ATOM 1725 C C . SER A 1 216 ? 15.936 -1.895 -16.096 1.00 93.00 216 SER A C 1
ATOM 1727 O O . SER A 1 216 ? 15.009 -2.508 -15.581 1.00 93.00 216 SER A O 1
ATOM 1729 N N . HIS A 1 217 ? 16.885 -2.499 -16.811 1.00 94.00 217 HIS A N 1
ATOM 1730 C CA . HIS A 1 217 ? 16.926 -3.941 -17.053 1.00 94.00 217 HIS A CA 1
ATOM 1731 C C . HIS A 1 217 ? 17.005 -4.760 -15.750 1.00 94.00 217 HIS A C 1
ATOM 1733 O O . HIS A 1 217 ? 16.221 -5.681 -15.549 1.00 94.00 217 HIS A O 1
ATOM 1739 N N . GLU A 1 218 ? 17.880 -4.392 -14.809 1.00 94.62 218 GLU A N 1
ATOM 1740 C CA . GLU A 1 218 ? 17.948 -5.050 -13.494 1.00 94.62 218 GLU A CA 1
ATOM 1741 C C . GLU A 1 218 ? 16.660 -4.858 -12.692 1.00 94.62 218 GLU A C 1
ATOM 1743 O O . GLU A 1 218 ? 16.157 -5.803 -12.086 1.00 94.62 218 GLU A O 1
ATOM 1748 N N . ALA A 1 219 ? 16.100 -3.646 -12.726 1.00 94.25 219 ALA A N 1
ATOM 1749 C CA . ALA A 1 219 ? 14.859 -3.329 -12.037 1.00 94.25 219 ALA A CA 1
ATOM 1750 C C . ALA A 1 219 ? 13.699 -4.208 -12.529 1.00 94.25 219 ALA A C 1
ATOM 1752 O O . ALA A 1 219 ? 12.935 -4.724 -11.718 1.00 94.25 219 ALA A O 1
ATOM 1753 N N . PHE A 1 220 ? 13.585 -4.413 -13.844 1.00 95.50 220 PHE A N 1
ATOM 1754 C CA . PHE A 1 220 ? 12.555 -5.273 -14.422 1.00 95.50 220 PHE A CA 1
ATOM 1755 C C . PHE A 1 220 ? 12.822 -6.761 -14.185 1.00 95.50 220 PHE A C 1
ATOM 1757 O O . PHE A 1 220 ? 11.879 -7.471 -13.856 1.00 95.50 220 PHE A O 1
ATOM 1764 N N . LYS A 1 221 ? 14.077 -7.236 -14.201 1.00 94.44 221 LYS A N 1
ATOM 1765 C CA . LYS A 1 221 ? 14.388 -8.607 -13.730 1.00 94.44 221 LYS A CA 1
ATOM 1766 C C . LYS A 1 221 ? 13.913 -8.829 -12.306 1.00 94.44 221 LYS A C 1
ATOM 1768 O O . LYS A 1 221 ? 13.368 -9.878 -11.989 1.00 94.44 221 LYS A O 1
ATOM 1773 N N . LYS A 1 222 ? 14.099 -7.825 -11.451 1.00 93.69 222 LYS A N 1
ATOM 1774 C CA . LYS A 1 222 ? 13.678 -7.897 -10.058 1.00 93.69 222 LYS A CA 1
ATOM 1775 C C . LYS A 1 222 ? 12.165 -7.953 -9.894 1.00 93.69 222 LYS A C 1
ATOM 1777 O O . LYS A 1 222 ? 11.706 -8.684 -9.026 1.00 93.69 222 LYS A O 1
ATOM 1782 N N . LEU A 1 223 ? 11.405 -7.252 -10.739 1.00 93.56 223 LEU A N 1
ATOM 1783 C CA . LEU A 1 223 ? 9.946 -7.398 -10.777 1.00 93.56 223 LEU A CA 1
ATOM 1784 C C . LEU A 1 223 ? 9.520 -8.833 -11.091 1.00 93.56 223 LEU A C 1
ATOM 1786 O O . LEU A 1 223 ? 8.539 -9.302 -10.529 1.00 93.56 223 LEU A O 1
ATOM 1790 N N . GLY A 1 224 ? 10.282 -9.547 -11.921 1.00 90.94 224 GLY A N 1
ATOM 1791 C CA . GLY A 1 224 ? 10.021 -10.957 -12.222 1.00 90.94 224 GLY A CA 1
ATOM 1792 C C . GLY A 1 224 ? 10.168 -11.876 -11.008 1.00 90.94 224 GLY A C 1
ATOM 1793 O O . GLY A 1 224 ? 9.618 -12.971 -11.004 1.00 90.94 224 GLY A O 1
ATOM 1794 N N . ASN A 1 225 ? 10.858 -11.416 -9.960 1.00 91.31 225 ASN A N 1
ATOM 1795 C CA . ASN A 1 225 ? 11.020 -12.135 -8.698 1.00 91.31 225 ASN A CA 1
ATOM 1796 C C . ASN A 1 225 ? 9.973 -11.737 -7.641 1.00 91.31 225 ASN A C 1
ATOM 1798 O O . ASN A 1 225 ? 10.056 -12.213 -6.511 1.00 91.31 225 ASN A O 1
ATOM 1802 N N . CYS A 1 226 ? 9.022 -10.853 -7.962 1.00 93.25 226 CYS A N 1
ATOM 1803 C CA . CYS A 1 226 ? 7.943 -10.460 -7.057 1.00 93.25 226 CYS A CA 1
ATOM 1804 C C . CYS A 1 226 ? 6.745 -11.415 -7.232 1.00 93.25 226 CYS A C 1
ATOM 1806 O O . CYS A 1 226 ? 6.028 -11.297 -8.225 1.00 93.25 226 CYS A O 1
ATOM 1808 N N . PRO A 1 227 ? 6.481 -12.341 -6.289 1.00 92.56 227 PRO A N 1
ATOM 1809 C CA . PRO A 1 227 ? 5.519 -13.428 -6.493 1.00 92.56 227 PRO A CA 1
ATOM 1810 C C . PRO A 1 227 ? 4.056 -12.966 -6.524 1.00 92.56 227 PRO A C 1
ATOM 1812 O O . PRO A 1 227 ? 3.220 -13.617 -7.143 1.00 92.56 227 PRO A O 1
ATOM 1815 N N . SER A 1 228 ? 3.735 -11.855 -5.855 1.00 93.44 228 SER A N 1
ATOM 1816 C CA . SER A 1 228 ? 2.363 -11.331 -5.765 1.00 93.44 228 SER A CA 1
ATOM 1817 C C . SER A 1 228 ? 2.031 -10.290 -6.838 1.00 93.44 228 SER A C 1
ATOM 1819 O O . SER A 1 228 ? 0.895 -9.806 -6.881 1.00 93.44 228 SER A O 1
ATOM 1821 N N . LEU A 1 229 ? 3.003 -9.922 -7.681 1.00 94.19 229 LEU A N 1
ATOM 1822 C CA . LEU A 1 229 ? 2.859 -8.853 -8.662 1.00 94.19 229 LEU A CA 1
ATOM 1823 C C . LEU A 1 229 ? 1.932 -9.296 -9.796 1.00 94.19 229 LEU A C 1
ATOM 1825 O O . LEU A 1 229 ? 2.183 -10.297 -10.455 1.00 94.19 229 LEU A O 1
ATOM 1829 N N . LYS A 1 230 ? 0.875 -8.520 -10.032 1.00 93.38 230 LYS A N 1
ATOM 1830 C CA . LYS A 1 230 ? -0.161 -8.805 -11.035 1.00 93.38 230 LYS A CA 1
ATOM 1831 C C . LYS A 1 230 ? -0.353 -7.658 -12.016 1.00 93.38 230 LYS A C 1
ATOM 1833 O O . LYS A 1 230 ? -0.575 -7.907 -13.194 1.00 93.38 230 LYS A O 1
ATOM 1838 N N . ASP A 1 231 ? -0.229 -6.419 -11.544 1.00 93.25 231 ASP A N 1
ATOM 1839 C CA . ASP A 1 231 ? -0.561 -5.230 -12.327 1.00 93.25 231 ASP A CA 1
ATOM 1840 C C . ASP A 1 231 ? 0.661 -4.313 -12.475 1.00 93.25 231 ASP A C 1
ATOM 1842 O O . ASP A 1 231 ? 1.266 -3.892 -11.481 1.00 93.25 231 ASP A O 1
ATOM 1846 N N . LEU A 1 232 ? 1.020 -3.964 -13.713 1.00 94.56 232 LEU A N 1
ATOM 1847 C CA . LEU A 1 232 ? 2.160 -3.091 -14.002 1.00 94.56 232 LEU A CA 1
ATOM 1848 C C . LEU A 1 232 ? 1.776 -1.932 -14.926 1.00 94.56 232 LEU A C 1
ATOM 1850 O O . LEU A 1 232 ? 1.451 -2.116 -16.094 1.00 94.56 232 LEU A O 1
ATOM 1854 N N . HIS A 1 233 ? 1.918 -0.707 -14.427 1.00 92.94 233 HIS A N 1
ATOM 1855 C CA . HIS A 1 233 ? 1.731 0.515 -15.201 1.00 92.94 233 HIS A CA 1
ATOM 1856 C C . HIS A 1 233 ? 3.090 1.135 -15.561 1.00 92.94 233 HIS A C 1
ATOM 1858 O O . HIS A 1 233 ? 3.771 1.735 -14.722 1.00 92.94 233 HIS A O 1
ATOM 1864 N N . ILE A 1 234 ? 3.485 1.034 -16.826 1.00 93.00 234 ILE A N 1
ATOM 1865 C CA . ILE A 1 234 ? 4.725 1.604 -17.351 1.00 93.00 234 ILE A CA 1
ATOM 1866 C C . ILE A 1 234 ? 4.469 3.003 -17.891 1.00 93.00 234 ILE A C 1
ATOM 1868 O O . ILE A 1 234 ? 3.781 3.194 -18.890 1.00 93.00 234 ILE A O 1
ATOM 1872 N N . VAL A 1 235 ? 5.074 4.006 -17.263 1.00 91.88 235 VAL A N 1
ATOM 1873 C CA . VAL A 1 235 ? 5.046 5.377 -17.772 1.00 91.88 235 VAL A CA 1
ATOM 1874 C C . VAL A 1 235 ? 6.225 5.572 -18.727 1.00 91.88 235 VAL A C 1
ATOM 1876 O O . VAL A 1 235 ? 7.372 5.340 -18.348 1.00 91.88 235 VAL A O 1
ATOM 1879 N N . ILE A 1 236 ? 5.961 6.038 -19.948 1.00 91.69 236 ILE A N 1
ATOM 1880 C CA . ILE A 1 236 ? 6.977 6.348 -20.964 1.00 91.69 236 ILE A CA 1
ATOM 1881 C C . ILE A 1 236 ? 7.114 7.856 -21.195 1.00 91.69 236 ILE A C 1
ATOM 1883 O O . ILE A 1 236 ? 6.146 8.626 -21.118 1.00 91.69 236 ILE A O 1
ATOM 1887 N N . SER A 1 237 ? 8.331 8.293 -21.516 1.00 89.38 237 SER A N 1
ATOM 1888 C CA . SER A 1 237 ? 8.623 9.679 -21.890 1.00 89.38 237 SER A CA 1
ATOM 1889 C C . SER A 1 237 ? 9.818 9.766 -22.846 1.00 89.38 237 SER A C 1
ATOM 1891 O O . SER A 1 237 ? 10.369 8.759 -23.296 1.00 89.38 237 SER A O 1
ATOM 1893 N N . ARG A 1 238 ? 10.246 10.983 -23.195 1.00 86.94 238 ARG A N 1
ATOM 1894 C CA . ARG A 1 238 ? 11.456 11.174 -24.010 1.00 86.94 238 ARG A CA 1
ATOM 1895 C C . ARG A 1 238 ? 12.704 10.556 -23.379 1.00 86.94 238 ARG A C 1
ATOM 1897 O O . ARG A 1 238 ? 13.504 9.995 -24.118 1.00 86.94 238 ARG A O 1
ATOM 1904 N N . VAL A 1 239 ? 12.827 10.571 -22.049 1.00 88.12 239 VAL A N 1
ATOM 1905 C CA . VAL A 1 239 ? 14.032 10.074 -21.358 1.00 88.12 239 VAL A CA 1
ATOM 1906 C C . VAL A 1 239 ? 14.124 8.547 -21.308 1.00 88.12 239 VAL A C 1
ATOM 1908 O O . VAL A 1 239 ? 15.176 8.016 -20.964 1.00 88.12 239 VAL A O 1
ATOM 1911 N N . THR A 1 240 ? 13.053 7.832 -21.671 1.00 89.69 240 THR A N 1
ATOM 1912 C CA . THR A 1 240 ? 13.020 6.363 -21.671 1.00 89.69 240 THR A CA 1
ATOM 1913 C C . THR A 1 240 ? 14.102 5.754 -22.565 1.00 89.69 240 THR A C 1
ATOM 1915 O O . THR A 1 240 ? 14.673 4.732 -22.210 1.00 89.69 240 THR A O 1
ATOM 1918 N N . THR A 1 241 ? 14.470 6.416 -23.666 1.00 89.56 241 THR A N 1
ATOM 1919 C CA . THR A 1 241 ? 15.538 5.947 -24.571 1.00 89.56 241 THR A CA 1
ATOM 1920 C C . THR A 1 241 ? 16.873 6.669 -24.362 1.00 89.56 241 THR A C 1
ATOM 1922 O O . THR A 1 241 ? 17.728 6.630 -25.248 1.00 89.56 241 THR A O 1
ATOM 1925 N N . ASN A 1 242 ? 17.061 7.388 -23.246 1.00 88.75 242 ASN A N 1
ATOM 1926 C CA . ASN A 1 242 ? 18.383 7.938 -22.912 1.00 88.75 242 ASN A CA 1
ATOM 1927 C C . ASN A 1 242 ? 19.387 6.806 -22.671 1.00 88.75 242 ASN A C 1
ATOM 1929 O O . ASN A 1 242 ? 20.564 6.941 -22.986 1.00 88.75 242 ASN A O 1
ATOM 1933 N N . TRP A 1 243 ? 18.888 5.691 -22.138 1.00 89.44 243 TRP A N 1
ATOM 1934 C CA . TRP A 1 243 ? 19.630 4.461 -21.919 1.00 89.44 243 TRP A CA 1
ATOM 1935 C C . TRP A 1 243 ? 19.122 3.418 -22.903 1.00 89.44 243 TRP A C 1
ATOM 1937 O O . TRP A 1 243 ? 17.917 3.167 -22.982 1.00 89.44 243 TRP A O 1
ATOM 1947 N N . VAL A 1 244 ? 20.040 2.841 -23.670 1.00 90.94 244 VAL A N 1
ATOM 1948 C CA . VAL A 1 244 ? 19.719 1.930 -24.769 1.00 90.94 244 VAL A CA 1
ATOM 1949 C C . VAL A 1 244 ? 20.271 0.537 -24.524 1.00 90.94 244 VAL A C 1
ATOM 1951 O O . VAL A 1 244 ? 21.193 0.349 -23.728 1.00 90.94 244 VAL A O 1
ATOM 1954 N N . ASN A 1 245 ? 19.677 -0.450 -25.186 1.00 91.25 245 ASN A N 1
ATOM 1955 C CA . ASN A 1 245 ? 20.125 -1.832 -25.115 1.00 91.25 245 ASN A CA 1
ATOM 1956 C C . ASN A 1 245 ? 21.485 -2.032 -25.820 1.00 91.25 245 ASN A C 1
ATOM 1958 O O . ASN A 1 245 ? 21.978 -1.177 -26.559 1.00 91.25 245 ASN A O 1
ATOM 1962 N N . LYS A 1 246 ? 22.101 -3.200 -25.596 1.00 90.12 246 LYS A N 1
ATOM 1963 C CA . LYS A 1 246 ? 23.421 -3.536 -26.160 1.00 90.12 246 LYS A CA 1
ATOM 1964 C C . LYS A 1 246 ? 23.440 -3.457 -27.690 1.00 90.12 246 LYS A C 1
ATOM 1966 O O . LYS A 1 246 ? 24.426 -2.994 -28.257 1.00 90.12 246 LYS A O 1
ATOM 1971 N N . ARG A 1 247 ? 22.353 -3.883 -28.344 1.00 88.75 247 ARG A N 1
ATOM 1972 C CA . ARG A 1 247 ? 22.217 -3.874 -29.807 1.00 88.75 247 ARG A CA 1
ATOM 1973 C C . ARG A 1 247 ? 22.338 -2.458 -30.368 1.00 88.75 247 ARG A C 1
ATOM 1975 O O . ARG A 1 247 ? 23.112 -2.236 -31.293 1.00 88.75 247 ARG A O 1
ATOM 1982 N N . GLU A 1 248 ? 21.609 -1.510 -29.796 1.00 89.50 248 GLU A N 1
ATOM 1983 C CA . GLU A 1 248 ? 21.624 -0.111 -30.224 1.00 89.50 248 GLU A CA 1
ATOM 1984 C C . GLU A 1 248 ? 22.956 0.576 -29.901 1.00 89.50 248 GLU A C 1
ATOM 1986 O O . GLU A 1 248 ? 23.456 1.358 -30.707 1.00 89.50 248 GLU A O 1
ATOM 1991 N N . THR A 1 249 ? 23.595 0.239 -28.776 1.00 88.38 249 THR A N 1
ATOM 1992 C CA . THR A 1 249 ? 24.958 0.713 -28.483 1.00 88.38 249 THR A CA 1
ATOM 1993 C C . THR A 1 249 ? 25.938 0.310 -29.587 1.00 88.38 249 THR A C 1
ATOM 1995 O O . THR A 1 249 ? 26.701 1.151 -30.055 1.00 88.38 249 THR A O 1
ATOM 1998 N N . VAL A 1 250 ? 25.885 -0.944 -30.052 1.00 89.19 250 VAL A N 1
ATOM 1999 C CA . VAL A 1 250 ? 26.720 -1.422 -31.169 1.00 89.19 250 VAL A CA 1
ATOM 2000 C C . VAL A 1 250 ? 26.353 -0.715 -32.475 1.00 89.19 250 VAL A C 1
ATOM 2002 O O . VAL A 1 250 ? 27.240 -0.247 -33.184 1.00 89.19 250 VAL A O 1
ATOM 2005 N N . MET A 1 251 ? 25.059 -0.562 -32.774 1.00 86.56 251 MET A N 1
ATOM 2006 C CA . MET A 1 251 ? 24.603 0.159 -33.970 1.00 86.56 251 MET A CA 1
ATOM 2007 C C . MET A 1 251 ? 25.153 1.587 -34.027 1.00 86.56 251 MET A C 1
ATOM 2009 O O . MET A 1 251 ? 25.623 2.016 -35.076 1.00 86.56 251 MET A O 1
ATOM 2013 N N . ARG A 1 252 ? 25.174 2.312 -32.906 1.00 86.69 252 ARG A N 1
ATOM 2014 C CA . ARG A 1 252 ? 25.708 3.683 -32.853 1.00 86.69 252 ARG A CA 1
ATOM 2015 C C . ARG A 1 252 ? 27.211 3.782 -33.067 1.00 86.69 252 ARG A C 1
ATOM 2017 O O . ARG A 1 252 ? 27.670 4.808 -33.559 1.00 86.69 252 ARG A O 1
ATOM 2024 N N . LEU A 1 253 ? 27.969 2.750 -32.692 1.00 86.69 2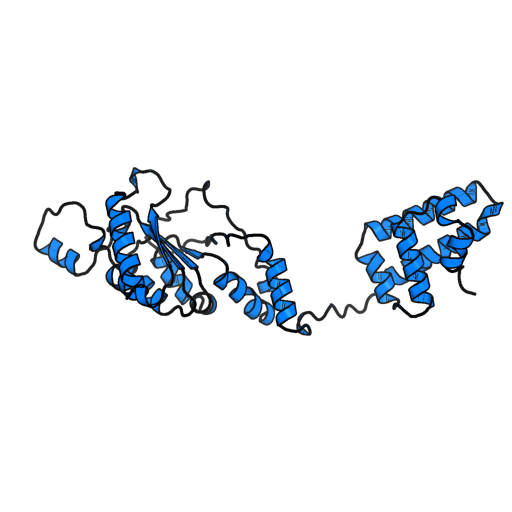53 LEU A N 1
ATOM 2025 C CA . LEU A 1 253 ? 29.413 2.712 -32.933 1.00 86.69 253 LEU A CA 1
ATOM 2026 C C . LEU A 1 253 ? 29.723 2.615 -34.432 1.00 86.69 253 LEU A C 1
ATOM 2028 O O . LEU A 1 253 ? 30.687 3.220 -34.893 1.00 86.69 253 LEU A O 1
ATOM 2032 N N . HIS A 1 254 ? 28.897 1.884 -35.187 1.00 85.56 254 HIS A N 1
ATOM 2033 C CA . HIS A 1 254 ? 29.125 1.617 -36.609 1.00 85.56 254 HIS A CA 1
ATOM 2034 C C . HIS A 1 254 ? 28.366 2.558 -37.556 1.00 85.56 254 HIS A C 1
ATOM 2036 O O . HIS A 1 254 ? 28.845 2.832 -38.653 1.00 85.56 254 HIS A O 1
ATOM 2042 N N . PHE A 1 255 ? 27.209 3.080 -37.145 1.00 81.62 255 PHE A N 1
ATOM 2043 C CA . PHE A 1 255 ? 26.344 3.929 -37.963 1.00 81.62 255 PHE A CA 1
ATOM 2044 C C . PHE A 1 255 ? 26.155 5.299 -37.293 1.00 81.62 255 PHE A C 1
ATOM 2046 O O . PHE A 1 255 ? 25.237 5.510 -36.496 1.00 81.62 255 PHE A O 1
ATOM 2053 N N . GLN A 1 256 ? 27.034 6.251 -37.616 1.00 67.50 256 GLN A N 1
ATOM 2054 C CA . GLN A 1 256 ? 26.913 7.639 -37.159 1.00 67.50 256 GLN A CA 1
ATOM 2055 C C . GLN A 1 256 ? 25.798 8.353 -37.948 1.00 67.50 256 GLN A C 1
ATOM 2057 O O . GLN A 1 256 ? 25.802 8.335 -39.176 1.00 67.50 256 GLN A O 1
ATOM 2062 N N . GLY A 1 257 ? 24.836 8.977 -37.254 1.00 63.91 257 GLY A N 1
ATOM 2063 C CA . GLY A 1 257 ? 23.756 9.765 -37.882 1.00 63.91 257 GLY A CA 1
ATOM 2064 C C . GLY A 1 257 ? 22.330 9.206 -37.759 1.00 63.91 257 GLY A C 1
ATOM 2065 O O . GLY A 1 257 ? 21.450 9.590 -38.528 1.00 63.91 257 GLY A O 1
ATOM 2066 N N . MET A 1 258 ? 22.066 8.307 -36.808 1.00 59.22 258 MET A N 1
ATOM 2067 C CA . MET A 1 258 ? 20.730 7.727 -36.622 1.00 59.22 258 MET A CA 1
ATOM 2068 C C . MET A 1 258 ? 19.668 8.762 -36.197 1.00 59.22 258 MET A C 1
ATOM 2070 O O . MET A 1 258 ? 19.900 9.633 -35.356 1.00 59.22 258 MET A O 1
ATOM 2074 N N . ARG A 1 259 ? 18.466 8.606 -36.777 1.00 65.75 259 ARG A N 1
ATOM 2075 C CA . ARG A 1 259 ? 17.205 9.254 -36.369 1.00 65.75 259 ARG A CA 1
ATOM 2076 C C . ARG A 1 259 ? 16.895 8.973 -34.890 1.00 65.75 259 ARG A C 1
ATOM 2078 O O . ARG A 1 259 ? 17.526 8.131 -34.260 1.00 65.75 259 ARG A O 1
ATOM 2085 N N . GLN A 1 260 ? 15.895 9.672 -34.345 1.00 72.50 260 GLN A N 1
ATOM 2086 C CA . GLN A 1 260 ? 15.416 9.477 -32.971 1.00 72.50 260 GLN A CA 1
ATOM 2087 C C . GLN A 1 260 ? 15.337 7.992 -32.582 1.00 72.50 260 GLN A C 1
ATOM 2089 O O . GLN A 1 260 ? 14.769 7.171 -33.301 1.00 72.50 260 GLN A O 1
ATOM 2094 N N . VAL A 1 261 ? 15.901 7.683 -31.417 1.00 82.44 261 VAL A N 1
ATOM 2095 C CA . VAL A 1 261 ? 15.968 6.334 -30.852 1.00 82.44 261 VAL A CA 1
ATOM 2096 C C . VAL A 1 261 ? 14.561 5.789 -30.656 1.00 82.44 261 VAL A C 1
ATOM 2098 O O . VAL A 1 261 ? 13.718 6.438 -30.016 1.00 82.44 261 VAL A O 1
ATOM 2101 N N . ARG A 1 262 ? 14.323 4.590 -31.187 1.00 86.69 262 ARG A N 1
ATOM 2102 C CA . ARG A 1 262 ? 13.038 3.904 -31.075 1.00 86.69 262 ARG A CA 1
ATOM 2103 C C . ARG A 1 262 ? 12.848 3.405 -29.651 1.00 86.69 262 ARG A C 1
ATOM 2105 O O . ARG A 1 262 ? 13.806 3.070 -28.957 1.00 86.69 262 ARG A O 1
ATOM 2112 N N . LEU A 1 263 ? 11.594 3.295 -29.227 1.00 89.12 263 LEU A N 1
ATOM 2113 C CA . LEU A 1 263 ? 11.269 2.748 -27.910 1.00 89.12 263 LEU A CA 1
ATOM 2114 C C . LEU A 1 263 ? 11.701 1.276 -27.771 1.00 89.12 263 LEU A C 1
ATOM 2116 O O . LEU A 1 263 ? 12.061 0.843 -26.682 1.00 89.12 263 LEU A O 1
ATOM 2120 N N . TYR A 1 264 ? 11.755 0.549 -28.892 1.00 87.69 264 TYR A N 1
ATOM 2121 C CA . TYR A 1 264 ? 12.232 -0.834 -28.972 1.00 87.69 264 TYR A CA 1
ATOM 2122 C C . TYR A 1 264 ? 13.710 -1.022 -28.598 1.00 87.69 264 TYR A C 1
ATOM 2124 O O . TYR A 1 264 ? 14.153 -2.138 -28.337 1.00 87.69 264 TYR A O 1
ATOM 2132 N N . ASP A 1 265 ? 14.478 0.063 -28.602 1.00 90.56 265 ASP A N 1
ATOM 2133 C CA . ASP A 1 265 ? 15.902 0.048 -28.290 1.00 90.56 265 ASP A CA 1
ATOM 2134 C C . ASP A 1 265 ? 16.190 0.562 -26.875 1.00 90.56 265 ASP A C 1
ATOM 2136 O O . ASP A 1 265 ? 17.347 0.656 -26.467 1.00 90.56 265 ASP A O 1
ATOM 2140 N N . ALA A 1 266 ? 15.146 0.883 -26.103 1.00 92.81 266 ALA A N 1
ATOM 2141 C CA . ALA A 1 266 ? 15.281 1.284 -24.713 1.00 92.81 266 ALA A CA 1
ATOM 2142 C C . ALA A 1 266 ? 15.802 0.129 -23.844 1.00 92.81 266 ALA A C 1
ATOM 2144 O O . ALA A 1 266 ? 15.422 -1.034 -23.995 1.00 92.81 266 ALA A O 1
ATOM 2145 N N . LEU A 1 267 ? 16.666 0.466 -22.888 1.00 94.50 267 LEU A N 1
ATOM 2146 C CA . LEU A 1 267 ? 17.216 -0.497 -21.943 1.00 94.50 267 LEU A CA 1
ATOM 2147 C C . LEU A 1 267 ? 16.108 -1.085 -21.053 1.00 94.50 267 LEU A C 1
ATOM 2149 O O . LEU A 1 267 ? 15.363 -0.334 -20.417 1.00 94.50 267 LEU A O 1
ATOM 2153 N N . GLY A 1 268 ? 16.046 -2.412 -20.942 1.00 93.38 268 GLY A N 1
ATOM 2154 C CA . GLY A 1 268 ? 15.064 -3.120 -20.115 1.00 93.38 268 GLY A CA 1
ATOM 2155 C C . GLY A 1 268 ? 13.830 -3.628 -20.864 1.00 93.38 268 GLY A C 1
ATOM 2156 O O . GLY A 1 268 ? 12.963 -4.231 -20.244 1.00 93.38 268 GLY A O 1
ATOM 2157 N N . LEU A 1 269 ? 13.711 -3.383 -22.174 1.00 93.81 269 LEU A N 1
ATOM 2158 C CA . LEU A 1 269 ? 12.552 -3.851 -22.939 1.00 93.81 269 LEU A CA 1
ATOM 2159 C C . LEU A 1 269 ? 12.430 -5.378 -22.949 1.00 93.81 269 LEU A C 1
ATOM 2161 O O . LEU A 1 269 ? 11.320 -5.893 -22.836 1.00 93.81 269 LEU A O 1
ATOM 2165 N N . ASP A 1 270 ? 13.549 -6.081 -23.117 1.00 92.12 270 ASP A N 1
ATOM 2166 C CA . ASP A 1 270 ? 13.563 -7.542 -23.202 1.00 92.12 270 ASP A CA 1
ATOM 2167 C C . ASP A 1 270 ? 13.060 -8.136 -21.882 1.00 92.12 270 ASP A C 1
ATOM 2169 O O . ASP A 1 270 ? 12.112 -8.918 -21.865 1.00 92.12 270 ASP A O 1
ATOM 2173 N N . GLU A 1 271 ? 13.595 -7.640 -20.765 1.00 94.06 271 GLU A N 1
ATOM 2174 C CA . GLU A 1 271 ? 13.150 -8.000 -19.423 1.00 94.06 271 GLU A CA 1
ATOM 2175 C C . GLU A 1 271 ? 11.670 -7.673 -19.189 1.00 94.06 271 GLU A C 1
ATOM 2177 O O . GLU A 1 271 ? 10.946 -8.474 -18.608 1.00 94.06 271 GLU A O 1
ATOM 2182 N N . LEU A 1 272 ? 11.196 -6.518 -19.666 1.00 92.38 272 LEU A N 1
ATOM 2183 C CA . LEU A 1 272 ? 9.788 -6.127 -19.578 1.00 92.38 272 LEU A CA 1
ATOM 2184 C C . LEU A 1 272 ? 8.878 -7.081 -20.370 1.00 92.38 272 LEU A C 1
ATOM 2186 O O . LEU A 1 272 ? 7.768 -7.378 -19.937 1.00 92.38 272 LEU A O 1
ATOM 2190 N N . CYS A 1 273 ? 9.340 -7.574 -21.521 1.00 91.56 273 CYS A N 1
ATOM 2191 C CA . CYS A 1 273 ? 8.608 -8.564 -22.309 1.00 91.56 273 CYS A CA 1
ATOM 2192 C C . CYS A 1 273 ? 8.564 -9.931 -21.615 1.00 91.56 273 CYS A C 1
ATOM 2194 O O . CYS A 1 273 ? 7.566 -10.639 -21.753 1.00 91.56 273 CYS A O 1
ATOM 2196 N N . ASP A 1 274 ? 9.612 -10.294 -20.873 1.00 91.31 274 ASP A N 1
ATOM 2197 C CA . ASP A 1 274 ? 9.664 -11.537 -20.098 1.00 91.31 274 ASP A CA 1
ATOM 2198 C C . ASP A 1 274 ? 8.709 -11.515 -18.893 1.00 91.31 274 ASP A C 1
ATOM 2200 O O . ASP A 1 274 ? 8.181 -12.563 -18.514 1.00 91.31 274 ASP A O 1
ATOM 2204 N N . LEU A 1 275 ? 8.403 -10.328 -18.349 1.00 88.69 275 LEU A N 1
ATOM 2205 C CA . LEU A 1 275 ? 7.400 -10.158 -17.287 1.00 88.69 275 LEU A CA 1
ATOM 2206 C C . LEU A 1 275 ? 5.977 -10.523 -17.717 1.00 88.69 275 LEU A C 1
ATOM 2208 O O . LEU A 1 275 ? 5.142 -10.782 -16.853 1.00 88.69 275 LEU A O 1
ATOM 2212 N N . GLY A 1 276 ? 5.695 -10.585 -19.023 1.00 75.75 276 GLY A N 1
ATOM 2213 C CA . GLY A 1 276 ? 4.374 -10.959 -19.538 1.00 75.75 276 GLY A CA 1
ATOM 2214 C C . GLY A 1 276 ? 3.868 -12.312 -19.020 1.00 75.75 276 GLY A C 1
ATOM 2215 O O . GLY A 1 276 ? 2.669 -12.515 -18.934 1.00 75.75 276 GLY A O 1
ATOM 2216 N N . LYS A 1 277 ? 4.767 -13.204 -18.589 1.00 76.62 277 LYS A N 1
ATOM 2217 C CA . LYS A 1 277 ? 4.410 -14.516 -18.023 1.00 76.62 277 LYS A CA 1
ATOM 2218 C C . LYS A 1 277 ? 3.933 -14.467 -16.569 1.00 76.62 277 LYS A C 1
ATOM 2220 O O . LYS A 1 277 ? 3.370 -15.442 -16.084 1.00 76.62 277 LYS A O 1
ATOM 2225 N N . VAL A 1 278 ? 4.253 -13.390 -15.853 1.00 83.56 278 VAL A N 1
ATOM 2226 C CA . VAL A 1 278 ? 3.991 -13.242 -14.410 1.00 83.56 278 VAL A CA 1
ATOM 2227 C C . VAL A 1 278 ? 2.795 -12.322 -14.158 1.00 83.56 278 VAL A C 1
ATOM 2229 O O . VAL A 1 278 ? 2.107 -12.466 -13.155 1.00 83.56 278 VAL A O 1
ATOM 2232 N N . LEU A 1 279 ? 2.550 -11.372 -15.061 1.00 89.56 279 LEU A N 1
ATOM 2233 C CA . LEU A 1 279 ? 1.568 -10.308 -14.879 1.00 89.56 279 LEU A CA 1
ATOM 2234 C C . LEU A 1 279 ? 0.184 -10.706 -15.407 1.00 89.56 279 LEU A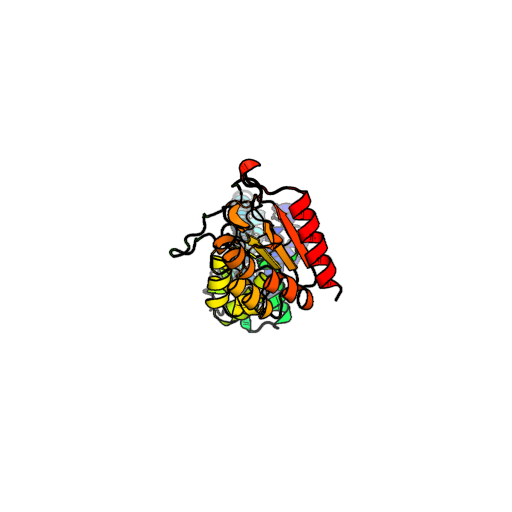 C 1
ATOM 2236 O O . LEU A 1 279 ? 0.068 -11.332 -16.455 1.00 89.56 279 LEU A O 1
ATOM 2240 N N . ASP A 1 280 ? -0.862 -10.255 -14.716 1.00 90.19 280 ASP A N 1
ATOM 2241 C CA . ASP A 1 280 ? -2.249 -10.335 -15.186 1.00 90.19 280 ASP A CA 1
ATOM 2242 C C . ASP A 1 280 ? -2.552 -9.154 -16.125 1.00 90.19 280 ASP A C 1
ATOM 2244 O O . ASP A 1 280 ? -3.218 -9.305 -17.152 1.00 90.19 280 ASP A O 1
ATOM 2248 N N . THR A 1 281 ? -2.066 -7.954 -15.776 1.00 91.25 281 THR A N 1
ATOM 2249 C CA . THR A 1 281 ? -2.331 -6.720 -16.524 1.00 91.25 281 THR A CA 1
ATOM 2250 C C . THR A 1 281 ? -1.080 -5.857 -16.693 1.00 91.25 281 THR A C 1
ATOM 2252 O O . THR A 1 281 ? -0.250 -5.711 -15.791 1.00 91.25 281 THR A O 1
ATOM 2255 N N . VAL A 1 282 ? -0.942 -5.258 -17.880 1.00 92.50 282 VAL A N 1
ATOM 2256 C CA . VAL A 1 282 ? 0.118 -4.291 -18.195 1.00 92.50 282 VAL A CA 1
ATOM 2257 C C . VAL A 1 282 ? -0.477 -3.115 -18.945 1.00 92.50 282 VAL A C 1
ATOM 2259 O O . VAL A 1 282 ? -1.051 -3.294 -20.018 1.00 92.50 282 VAL A O 1
ATOM 2262 N N . ASP A 1 283 ? -0.254 -1.912 -18.426 1.00 92.19 283 ASP A N 1
ATOM 2263 C CA . ASP A 1 283 ? -0.690 -0.663 -19.042 1.00 92.19 283 ASP A CA 1
ATOM 2264 C C . ASP A 1 283 ? 0.489 0.260 -19.324 1.00 92.19 283 ASP A C 1
ATOM 2266 O O . ASP A 1 283 ? 1.322 0.543 -18.465 1.00 92.19 283 ASP A O 1
ATOM 2270 N N . VAL A 1 284 ? 0.514 0.827 -20.520 1.00 91.88 284 VAL A N 1
ATOM 2271 C CA . VAL A 1 284 ? 1.485 1.825 -20.944 1.00 91.88 284 VAL A CA 1
ATOM 2272 C C . VAL A 1 284 ? 0.832 3.196 -20.880 1.00 91.88 284 VAL A C 1
ATOM 2274 O O . VAL A 1 284 ? -0.171 3.478 -21.536 1.00 91.88 284 VAL A O 1
ATOM 2277 N N . LEU A 1 285 ? 1.429 4.093 -20.106 1.00 90.38 285 LEU A N 1
ATOM 2278 C CA . LEU A 1 285 ? 0.949 5.447 -19.868 1.00 90.38 285 LEU A CA 1
ATOM 2279 C C . LEU A 1 285 ? 1.970 6.467 -20.373 1.00 90.38 285 LEU A C 1
ATOM 2281 O O . LEU A 1 285 ? 3.176 6.239 -20.350 1.00 90.38 285 LEU A O 1
ATOM 2285 N N . HIS A 1 286 ? 1.504 7.641 -20.785 1.00 86.81 286 HIS A N 1
ATOM 2286 C CA . HIS A 1 286 ? 2.404 8.772 -20.992 1.00 86.81 286 HIS A CA 1
ATOM 2287 C C . HIS A 1 286 ? 2.645 9.516 -19.688 1.00 86.81 286 HIS A C 1
ATOM 2289 O O . HIS A 1 286 ? 1.770 9.594 -18.822 1.00 86.81 286 HIS A O 1
ATOM 2295 N N . ILE A 1 287 ? 3.816 10.142 -19.589 1.00 81.38 287 ILE A N 1
ATOM 2296 C CA . ILE A 1 287 ? 4.056 11.132 -18.547 1.00 81.38 287 ILE A CA 1
ATOM 2297 C C . ILE A 1 287 ? 3.000 12.251 -18.625 1.00 81.38 287 ILE A C 1
ATOM 2299 O O . ILE A 1 287 ? 2.721 12.807 -19.691 1.00 81.38 287 ILE A O 1
ATOM 2303 N N . GLN A 1 288 ? 2.400 12.591 -17.482 1.00 69.06 288 GLN A N 1
ATOM 2304 C CA . GLN A 1 288 ? 1.339 13.603 -17.404 1.00 69.06 288 GLN A CA 1
ATOM 2305 C C . GLN A 1 288 ? 1.853 15.049 -17.535 1.00 69.06 288 GLN A C 1
ATOM 2307 O O . GLN A 1 288 ? 1.054 15.975 -17.622 1.00 69.06 288 GLN A O 1
ATOM 2312 N N . THR A 1 289 ? 3.171 15.255 -17.606 1.00 64.19 289 THR A N 1
ATOM 2313 C CA . THR A 1 289 ? 3.799 16.573 -17.771 1.00 64.19 289 THR A CA 1
ATOM 2314 C C . THR A 1 289 ? 3.578 17.160 -19.176 1.00 64.19 289 THR A C 1
ATOM 2316 O O . THR A 1 289 ? 2.910 16.562 -20.026 1.00 64.19 289 THR A O 1
ATOM 2319 N N . LYS A 1 290 ? 4.130 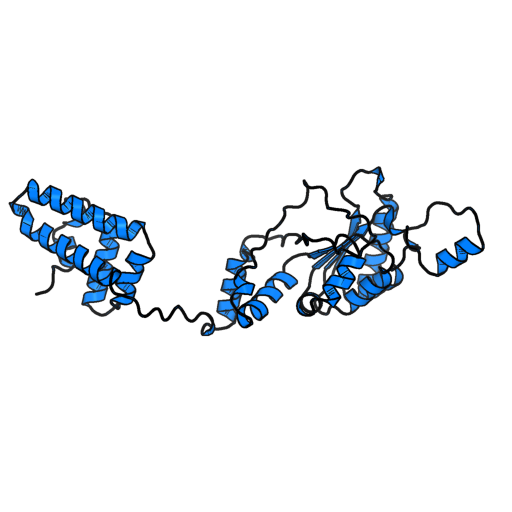18.365 -19.413 1.00 65.00 290 LYS A N 1
ATOM 2320 C CA . LYS A 1 290 ? 4.064 19.101 -20.690 1.00 65.00 290 LYS A CA 1
ATOM 2321 C C . LYS A 1 290 ? 4.295 18.169 -21.890 1.00 65.00 290 LYS A C 1
ATOM 2323 O O . LYS A 1 290 ? 5.205 17.340 -21.857 1.00 65.00 290 LYS A O 1
ATOM 2328 N N . GLN A 1 291 ? 3.536 18.374 -22.974 1.00 63.41 291 GLN A N 1
ATOM 2329 C CA . GLN A 1 291 ? 3.628 17.591 -24.221 1.00 63.41 291 GLN A CA 1
ATOM 2330 C C . GLN A 1 291 ? 5.070 17.426 -24.734 1.00 63.41 291 GLN A C 1
ATOM 2332 O O . GLN A 1 291 ? 5.411 16.375 -25.264 1.00 63.41 291 GLN A O 1
ATOM 2337 N N . ALA A 1 292 ? 5.947 18.407 -24.492 1.00 67.12 292 ALA A N 1
ATOM 2338 C CA . ALA A 1 292 ? 7.363 18.355 -24.855 1.00 67.12 292 ALA A CA 1
ATOM 2339 C C . ALA A 1 292 ? 8.145 17.164 -24.262 1.00 67.12 292 ALA A C 1
ATOM 2341 O O . ALA A 1 292 ? 9.187 16.807 -24.801 1.00 67.12 292 ALA A O 1
ATOM 2342 N N . HIS A 1 293 ? 7.681 16.536 -23.179 1.00 73.12 293 HIS A N 1
ATOM 2343 C CA . HIS A 1 293 ? 8.312 15.338 -22.611 1.00 73.12 293 HIS A CA 1
ATOM 2344 C C . HIS A 1 293 ? 7.635 14.033 -23.039 1.00 73.12 293 HIS A C 1
ATOM 2346 O O . HIS A 1 293 ? 8.162 12.956 -22.747 1.00 73.12 293 HIS A O 1
ATOM 2352 N N . ARG A 1 294 ? 6.493 14.108 -23.731 1.00 80.94 294 ARG A N 1
ATOM 2353 C CA . ARG A 1 294 ? 5.767 12.935 -24.218 1.00 80.94 294 ARG A CA 1
ATOM 2354 C C . ARG A 1 294 ? 6.416 12.377 -25.487 1.00 80.94 294 ARG A C 1
ATOM 2356 O O . ARG A 1 294 ? 7.088 13.085 -26.242 1.00 80.94 294 ARG A O 1
ATOM 2363 N N . ARG A 1 295 ? 6.240 11.070 -25.657 1.00 84.75 295 ARG A N 1
ATOM 2364 C CA . ARG A 1 295 ? 6.491 10.336 -26.903 1.00 84.75 295 ARG A CA 1
ATOM 2365 C C . ARG A 1 295 ? 5.260 10.449 -27.807 1.00 84.75 295 ARG A C 1
ATOM 2367 O O . ARG A 1 295 ? 4.285 11.088 -27.417 1.00 84.75 295 ARG A O 1
ATOM 2374 N N . THR A 1 296 ? 5.319 9.863 -28.997 1.00 87.75 296 THR A N 1
ATOM 2375 C CA . THR A 1 296 ? 4.149 9.778 -29.879 1.00 87.75 296 THR A CA 1
ATOM 2376 C C . THR A 1 296 ? 3.120 8.800 -29.300 1.00 87.75 296 THR A C 1
ATOM 2378 O O . THR A 1 296 ? 3.474 7.847 -28.601 1.00 87.75 296 THR A O 1
ATOM 2381 N N . ASP A 1 297 ? 1.837 9.013 -29.598 1.00 88.12 297 ASP A N 1
ATOM 2382 C CA . ASP A 1 297 ? 0.785 8.059 -29.214 1.00 88.12 297 ASP A CA 1
ATOM 2383 C C . ASP A 1 297 ? 0.936 6.717 -29.951 1.00 88.12 297 ASP A C 1
ATOM 2385 O O . ASP A 1 297 ? 0.507 5.676 -29.452 1.00 88.12 297 ASP A O 1
ATOM 2389 N N . GLU A 1 298 ? 1.579 6.727 -31.122 1.00 89.12 298 GLU A N 1
ATOM 2390 C CA . GLU A 1 298 ? 1.943 5.522 -31.865 1.00 89.12 298 GLU A CA 1
ATOM 2391 C C . GLU A 1 298 ? 2.954 4.666 -31.092 1.00 89.12 298 GLU A C 1
ATOM 2393 O O . GLU A 1 298 ? 2.718 3.468 -30.933 1.00 89.12 298 GLU A O 1
ATOM 2398 N N . ASP A 1 299 ? 4.007 5.267 -30.520 1.00 89.38 299 ASP A N 1
ATOM 2399 C CA . ASP A 1 299 ? 4.965 4.561 -29.653 1.00 89.38 299 ASP A CA 1
ATOM 2400 C C . ASP A 1 299 ? 4.242 3.904 -28.466 1.00 89.38 299 ASP A C 1
ATOM 2402 O O . ASP A 1 299 ? 4.487 2.740 -28.139 1.00 89.38 299 ASP A O 1
ATOM 2406 N N . LYS A 1 300 ? 3.314 4.637 -27.832 1.00 91.69 300 LYS A N 1
ATOM 2407 C CA . LYS A 1 300 ? 2.516 4.130 -26.706 1.00 91.69 300 LYS A CA 1
ATOM 2408 C C . LYS A 1 300 ? 1.667 2.931 -27.115 1.00 91.69 300 LYS A C 1
ATOM 2410 O O . LYS A 1 300 ? 1.714 1.905 -26.442 1.00 91.69 300 LYS A O 1
ATOM 2415 N N . ARG A 1 301 ? 0.878 3.056 -28.187 1.00 91.12 301 ARG A N 1
ATOM 2416 C CA . ARG A 1 301 ? -0.006 1.979 -28.665 1.00 91.12 301 ARG A CA 1
ATOM 2417 C C . ARG A 1 301 ? 0.791 0.759 -29.115 1.00 91.12 301 ARG A C 1
ATOM 2419 O O . ARG A 1 301 ? 0.394 -0.360 -28.811 1.00 91.12 301 ARG A O 1
ATOM 2426 N N . SER A 1 302 ? 1.921 0.973 -29.783 1.00 91.81 302 SER A N 1
ATOM 2427 C CA . SER A 1 302 ? 2.787 -0.108 -30.256 1.00 91.81 302 SER A CA 1
ATOM 2428 C C . SER A 1 302 ? 3.398 -0.885 -29.090 1.00 91.81 302 SER A C 1
ATOM 2430 O O . SER A 1 302 ? 3.369 -2.115 -29.094 1.00 91.81 302 SER A O 1
ATOM 2432 N N . LEU A 1 303 ? 3.877 -0.188 -28.050 1.00 92.62 303 LEU A N 1
ATOM 2433 C CA . LEU A 1 303 ? 4.374 -0.841 -26.837 1.00 92.62 303 LEU A CA 1
ATOM 2434 C C . LEU A 1 303 ? 3.250 -1.548 -26.070 1.00 92.62 303 LEU A C 1
ATOM 2436 O O . LEU A 1 303 ? 3.435 -2.685 -25.649 1.00 92.62 303 LEU A O 1
ATOM 2440 N N . GLN A 1 304 ? 2.084 -0.910 -25.926 1.00 93.56 304 GLN A N 1
ATOM 2441 C CA . GLN A 1 304 ? 0.915 -1.525 -25.293 1.00 93.56 304 GLN A CA 1
ATOM 2442 C C . GLN A 1 304 ? 0.555 -2.840 -25.988 1.00 93.56 304 GLN A C 1
ATOM 2444 O O . GLN A 1 304 ? 0.445 -3.869 -25.334 1.00 93.56 304 GLN A O 1
ATOM 2449 N N . SER A 1 305 ? 0.432 -2.823 -27.317 1.00 92.06 305 SER A N 1
ATOM 2450 C CA . SER A 1 305 ? 0.105 -4.015 -28.098 1.00 92.06 305 SER A CA 1
ATOM 2451 C C . SER A 1 305 ? 1.165 -5.107 -27.957 1.00 92.06 305 SER A C 1
ATOM 2453 O O . SER A 1 305 ? 0.811 -6.281 -27.865 1.00 92.06 305 SER A O 1
ATOM 2455 N N . LEU A 1 306 ? 2.452 -4.740 -27.935 1.00 92.00 306 LEU A N 1
ATOM 2456 C CA . LEU A 1 306 ? 3.547 -5.692 -27.749 1.00 92.00 306 LEU A CA 1
ATOM 2457 C C . LEU A 1 306 ? 3.442 -6.395 -26.391 1.00 92.00 306 LEU A C 1
ATOM 2459 O O . LEU A 1 306 ? 3.502 -7.623 -26.335 1.00 92.00 306 LEU A O 1
ATOM 2463 N N . LEU A 1 307 ? 3.282 -5.624 -25.312 1.00 90.88 307 LEU A N 1
ATOM 2464 C CA . LEU A 1 307 ? 3.226 -6.155 -23.951 1.00 90.88 307 LEU A CA 1
ATOM 2465 C C . LEU A 1 307 ? 1.943 -6.951 -23.715 1.00 90.88 307 LEU A C 1
ATOM 2467 O O . LEU A 1 307 ? 2.015 -8.063 -23.205 1.00 90.88 307 LEU A O 1
ATOM 2471 N N . SER A 1 308 ? 0.787 -6.466 -24.175 1.00 89.56 308 SER A N 1
ATOM 2472 C CA . SER A 1 308 ? -0.472 -7.208 -24.059 1.00 89.56 308 SER A CA 1
ATOM 2473 C C . SER A 1 308 ? -0.446 -8.532 -24.826 1.00 89.56 308 SER A C 1
ATOM 2475 O O . SER A 1 308 ? -0.959 -9.531 -24.338 1.00 89.56 308 SER A O 1
ATOM 2477 N N . HIS A 1 309 ? 0.204 -8.588 -25.991 1.00 88.12 309 HIS A N 1
ATOM 2478 C CA . HIS A 1 309 ? 0.379 -9.850 -26.713 1.00 88.12 309 HIS A CA 1
ATOM 2479 C C . HIS A 1 309 ? 1.295 -10.836 -25.965 1.00 88.12 309 HIS A C 1
ATOM 2481 O O . HIS A 1 309 ? 1.158 -12.048 -26.119 1.00 88.12 309 HIS A O 1
ATOM 2487 N N . LYS A 1 310 ? 2.241 -10.339 -25.160 1.00 85.62 310 LYS A N 1
ATOM 2488 C CA . LYS A 1 310 ? 3.106 -11.172 -24.313 1.00 85.62 310 LYS A CA 1
ATOM 2489 C C . LYS A 1 310 ? 2.409 -11.682 -23.047 1.00 85.62 310 LYS A C 1
ATOM 2491 O O . LYS A 1 310 ? 2.875 -12.683 -22.530 1.00 85.62 310 LYS A O 1
ATOM 2496 N N . LEU A 1 311 ? 1.312 -11.057 -22.605 1.00 81.88 311 LEU A N 1
ATOM 2497 C CA . LEU A 1 311 ? 0.468 -11.559 -21.504 1.00 81.88 311 LEU A CA 1
ATOM 2498 C C . LEU A 1 311 ? -0.357 -12.795 -21.895 1.00 81.88 311 LEU A C 1
ATOM 2500 O O . LEU A 1 311 ? -0.739 -13.586 -21.044 1.00 81.88 311 LEU A O 1
ATOM 2504 N N . LEU A 1 312 ? -0.661 -12.961 -23.187 1.00 65.62 312 LEU A N 1
ATOM 2505 C CA . LEU A 1 312 ? -1.486 -14.066 -23.697 1.00 65.62 312 LEU A CA 1
ATOM 2506 C C . LEU A 1 312 ? -0.694 -15.358 -23.971 1.00 65.62 312 LEU A C 1
ATOM 2508 O O . LEU A 1 312 ? -1.283 -16.335 -24.435 1.00 65.62 312 LEU A O 1
ATOM 2512 N N . LYS A 1 313 ? 0.629 -15.351 -23.771 1.00 56.66 313 LYS A N 1
ATOM 2513 C CA . LYS A 1 313 ? 1.541 -16.455 -24.103 1.00 56.66 313 LYS A CA 1
ATOM 2514 C C . LYS A 1 313 ? 2.222 -17.010 -22.867 1.00 56.66 313 LYS A C 1
ATOM 2516 O O . LYS A 1 313 ? 2.329 -18.251 -22.801 1.00 56.66 313 LYS A O 1
#

Radius of gyration: 32.49 Å; chains: 1; bounding box: 73×42×89 Å